Protein AF-A0A437H1X0-F1 (afdb_monomer_lite)

Structure (mmCIF, N/CA/C/O backbone):
data_AF-A0A437H1X0-F1
#
_entry.id   AF-A0A437H1X0-F1
#
loop_
_atom_site.group_PDB
_atom_site.id
_atom_site.type_symbol
_atom_site.label_atom_id
_atom_site.label_alt_id
_atom_site.label_comp_id
_atom_site.label_asym_id
_atom_site.label_entity_id
_atom_site.label_seq_id
_atom_site.pdbx_PDB_ins_code
_atom_site.Cartn_x
_atom_site.Cartn_y
_atom_site.Cartn_z
_atom_site.occupancy
_atom_site.B_iso_or_equiv
_atom_site.auth_seq_id
_atom_site.auth_comp_id
_atom_site.auth_asym_id
_atom_site.auth_atom_id
_atom_site.pdbx_PDB_model_num
ATOM 1 N N . MET A 1 1 ? 13.745 -17.194 18.464 1.00 38.06 1 MET A N 1
ATOM 2 C CA . MET A 1 1 ? 12.585 -16.323 18.751 1.00 38.06 1 MET A CA 1
ATOM 3 C C . MET A 1 1 ? 11.450 -17.217 19.216 1.00 38.06 1 MET A C 1
ATOM 5 O O . MET A 1 1 ? 11.297 -18.279 18.628 1.00 38.06 1 MET A O 1
ATOM 9 N N . ALA A 1 2 ? 10.744 -16.864 20.293 1.00 40.03 2 ALA A N 1
ATOM 10 C CA . ALA A 1 2 ? 9.593 -17.645 20.746 1.00 40.03 2 ALA A CA 1
ATOM 11 C C . ALA A 1 2 ? 8.454 -17.510 19.725 1.00 40.03 2 ALA A C 1
ATOM 13 O O . ALA A 1 2 ? 8.169 -16.405 19.264 1.00 40.03 2 ALA A O 1
ATOM 14 N N . GLU A 1 3 ? 7.854 -18.634 19.350 1.00 43.28 3 GLU A N 1
ATOM 15 C CA . GLU A 1 3 ? 6.715 -18.695 18.438 1.00 43.28 3 GLU A CA 1
ATOM 16 C C . GLU A 1 3 ? 5.523 -17.984 19.099 1.00 43.28 3 GLU A C 1
ATOM 18 O O . GLU A 1 3 ? 5.126 -18.316 20.218 1.00 43.28 3 GLU A O 1
ATOM 23 N N . ILE A 1 4 ? 5.006 -16.935 18.457 1.00 42.69 4 ILE A N 1
ATOM 24 C CA . ILE A 1 4 ? 3.872 -16.169 18.980 1.00 42.69 4 ILE A CA 1
ATOM 25 C C . ILE A 1 4 ? 2.619 -17.002 18.761 1.00 42.69 4 ILE A C 1
ATOM 27 O O . ILE A 1 4 ? 2.333 -17.423 17.643 1.00 42.69 4 ILE A O 1
ATOM 31 N N . SER A 1 5 ? 1.863 -17.244 19.828 1.00 67.56 5 SER A N 1
ATOM 32 C CA . SER A 1 5 ? 0.689 -18.100 19.730 1.00 67.56 5 SER A CA 1
ATOM 33 C C . SER A 1 5 ? -0.412 -17.431 18.897 1.00 67.56 5 SER A C 1
ATOM 35 O O . SER A 1 5 ? -0.579 -16.210 18.918 1.00 67.56 5 SER A O 1
ATOM 37 N N . THR A 1 6 ? -1.262 -18.222 18.236 1.00 54.34 6 THR A N 1
ATOM 38 C CA . THR A 1 6 ? -2.486 -17.729 17.567 1.00 54.34 6 THR A CA 1
ATOM 39 C C . THR A 1 6 ? -3.359 -16.881 18.504 1.00 54.34 6 THR A C 1
ATOM 41 O O . THR A 1 6 ? -4.065 -15.975 18.067 1.00 54.34 6 THR A O 1
ATOM 44 N N . LYS A 1 7 ? -3.295 -17.139 19.816 1.00 52.41 7 LYS A N 1
ATOM 45 C CA . LYS A 1 7 ? -3.990 -16.365 20.851 1.00 52.41 7 LYS A CA 1
ATOM 46 C C . LYS A 1 7 ? -3.447 -14.935 20.972 1.00 52.41 7 LYS A C 1
ATOM 48 O O . LYS A 1 7 ? -4.233 -14.010 21.165 1.00 52.41 7 LYS A O 1
ATOM 53 N N . ASP A 1 8 ? -2.141 -14.747 20.819 1.00 51.91 8 ASP A N 1
ATOM 54 C CA . ASP A 1 8 ? -1.494 -13.433 20.866 1.00 51.91 8 ASP A CA 1
ATOM 55 C C . ASP A 1 8 ? -1.730 -12.642 19.570 1.00 51.91 8 ASP A C 1
ATOM 57 O O . ASP A 1 8 ? -2.016 -11.446 19.627 1.00 51.91 8 ASP A O 1
ATOM 61 N N . LEU A 1 9 ? -1.722 -13.314 18.410 1.00 50.25 9 LEU A N 1
ATOM 62 C CA . LEU A 1 9 ? -2.088 -12.708 17.118 1.00 50.25 9 LEU A CA 1
ATOM 63 C C . LEU A 1 9 ? -3.545 -12.216 17.127 1.00 50.25 9 LEU A C 1
ATOM 65 O O . LEU A 1 9 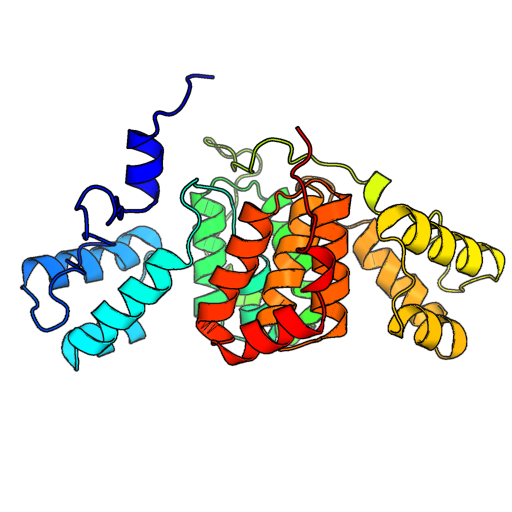? -3.829 -11.084 16.743 1.00 50.25 9 LEU A O 1
ATOM 69 N N . ARG A 1 10 ? -4.462 -13.015 17.685 1.00 54.81 10 ARG A N 1
ATOM 70 C CA . ARG A 1 10 ? -5.868 -12.624 17.877 1.00 54.81 10 ARG A CA 1
ATOM 71 C C . ARG A 1 10 ? -6.031 -11.447 18.831 1.00 54.81 10 ARG A C 1
ATOM 73 O O . ARG A 1 10 ? -6.907 -10.617 18.631 1.00 54.81 10 ARG A O 1
ATOM 80 N N . ARG A 1 11 ? -5.196 -11.327 19.865 1.00 52.66 11 ARG A N 1
ATOM 81 C CA . ARG A 1 11 ? -5.233 -10.161 20.762 1.00 52.66 11 ARG A CA 1
ATOM 82 C C . ARG A 1 11 ? -4.896 -8.863 20.014 1.00 52.66 11 ARG A C 1
ATOM 84 O O . ARG A 1 11 ? -5.464 -7.824 20.341 1.00 52.66 11 ARG A O 1
ATOM 91 N N . LEU A 1 12 ? -4.033 -8.935 18.999 1.00 47.50 12 LEU A N 1
ATOM 92 C CA . LEU A 1 12 ? -3.654 -7.804 18.146 1.00 47.50 12 LEU A CA 1
ATOM 93 C C . LEU A 1 12 ? -4.745 -7.438 17.121 1.00 47.50 12 LEU A C 1
ATOM 95 O O . LEU A 1 12 ? -4.959 -6.254 16.876 1.00 47.50 12 LEU A O 1
ATOM 99 N N . SER A 1 13 ? -5.522 -8.404 16.613 1.00 55.00 13 SER A N 1
ATOM 100 C CA . SER A 1 13 ? -6.700 -8.144 15.758 1.00 55.00 13 SER A CA 1
ATOM 101 C C . SER A 1 13 ? -7.960 -7.714 16.534 1.00 55.00 13 SER A C 1
ATOM 103 O O . SER A 1 13 ? -9.060 -7.638 15.984 1.00 55.00 13 SER A O 1
ATOM 105 N N . GLY A 1 14 ? -7.829 -7.433 17.836 1.00 63.75 14 GLY A N 1
ATOM 106 C CA . GLY A 1 14 ? -8.956 -7.099 18.709 1.00 63.75 14 GLY A CA 1
ATOM 107 C C . GLY A 1 14 ? -9.858 -8.291 19.046 1.00 63.75 14 GLY A C 1
ATOM 108 O O . GLY A 1 14 ? -10.950 -8.089 19.566 1.00 63.75 14 GLY A O 1
ATOM 109 N N . GLY A 1 15 ? -9.407 -9.515 18.765 1.00 70.88 15 GLY A N 1
ATOM 110 C CA . GLY A 1 15 ? -10.064 -10.772 19.111 1.00 70.88 15 GLY A CA 1
ATOM 111 C C . GLY A 1 15 ? -11.168 -11.208 18.154 1.00 70.88 15 GLY A C 1
ATOM 112 O O . GLY A 1 15 ? -11.655 -12.324 18.314 1.00 70.88 15 GLY A O 1
ATOM 113 N N . PHE A 1 16 ? -11.549 -10.373 17.184 1.00 83.88 16 PHE A N 1
ATOM 114 C CA . PHE A 1 16 ? -12.667 -10.632 16.279 1.00 83.88 16 PHE A CA 1
ATOM 115 C C . PHE A 1 16 ? -12.463 -11.943 15.504 1.00 83.88 16 PHE A C 1
ATOM 117 O O . PHE A 1 16 ? -11.550 -12.060 14.690 1.00 83.88 16 PHE A O 1
ATOM 124 N N . ASP A 1 17 ? -13.312 -12.932 15.784 1.00 84.31 17 ASP A N 1
ATOM 125 C CA . ASP A 1 17 ? -13.316 -14.252 15.153 1.00 84.31 17 ASP A CA 1
ATOM 126 C C . ASP A 1 17 ? -14.742 -14.828 15.225 1.00 84.31 17 ASP A C 1
ATOM 128 O O . ASP A 1 17 ? -15.080 -15.587 16.147 1.00 84.31 17 ASP A O 1
ATOM 132 N N . PRO A 1 18 ? -15.617 -14.460 14.272 1.00 83.50 18 PRO A N 1
ATOM 133 C CA . PRO A 1 18 ? -17.006 -14.905 14.282 1.00 83.50 18 PRO A CA 1
ATOM 134 C C . PRO A 1 18 ? -17.133 -16.426 14.116 1.00 83.50 18 PRO A C 1
ATOM 136 O O . PRO A 1 18 ? -18.117 -16.999 14.581 1.00 83.50 18 PRO A O 1
ATOM 139 N N . SER A 1 19 ? -16.132 -17.104 13.535 1.00 80.44 19 SER A N 1
ATOM 140 C CA . SER A 1 19 ? -16.126 -18.570 13.394 1.00 80.44 19 SER A CA 1
ATOM 141 C C . SER A 1 19 ? -16.042 -19.296 14.741 1.00 80.44 19 SER A C 1
ATOM 143 O O . SER A 1 19 ? -16.498 -20.430 14.866 1.00 80.44 19 SER A O 1
ATOM 145 N N . GLN A 1 20 ? -15.491 -18.625 15.756 1.00 83.25 20 GLN A N 1
ATOM 146 C CA . GLN A 1 20 ? -15.383 -19.102 17.136 1.00 83.25 20 GLN A CA 1
ATOM 147 C C . GLN A 1 20 ? -16.393 -18.413 18.068 1.00 83.25 20 GLN A C 1
ATOM 149 O O . GLN A 1 20 ? -16.289 -18.518 19.288 1.00 83.25 20 GLN A O 1
ATOM 154 N N . GLY A 1 21 ? -17.357 -17.676 17.506 1.00 87.06 21 GLY A N 1
ATOM 155 C CA . GLY A 1 21 ? -18.370 -16.944 18.262 1.00 87.06 21 GLY A CA 1
ATOM 156 C C . GLY A 1 21 ? -17.874 -15.659 18.931 1.00 87.06 21 GLY A C 1
ATOM 157 O O . GLY A 1 21 ? -18.629 -15.077 19.707 1.00 87.06 21 GLY A O 1
ATOM 158 N N . ASN A 1 22 ? -16.654 -15.182 18.647 1.00 87.75 22 ASN A N 1
ATOM 159 C CA . ASN A 1 22 ? -16.187 -13.903 19.178 1.00 87.75 22 ASN A CA 1
ATOM 160 C C . ASN A 1 22 ? -16.491 -12.752 18.213 1.00 87.75 22 ASN A C 1
ATOM 162 O O . ASN A 1 22 ? -15.792 -12.546 17.221 1.00 87.75 22 ASN A O 1
ATOM 166 N N . TRP A 1 23 ? -17.508 -11.966 18.550 1.00 92.69 23 TRP A N 1
ATOM 167 C CA . TRP A 1 23 ? -17.962 -10.818 17.761 1.00 92.69 23 TRP A CA 1
ATOM 168 C C . TRP A 1 23 ? -17.455 -9.473 18.286 1.00 92.69 23 TRP A C 1
ATOM 170 O O . TRP A 1 23 ? -17.816 -8.426 17.744 1.00 92.69 23 TRP A O 1
ATOM 180 N N . MET A 1 24 ? -16.608 -9.483 19.318 1.00 92.75 24 MET A N 1
ATOM 181 C CA . MET A 1 24 ? -16.050 -8.261 19.879 1.00 92.75 24 MET A CA 1
ATOM 182 C C . MET A 1 24 ? -14.974 -7.692 18.960 1.00 92.75 24 MET A C 1
ATOM 184 O O . MET A 1 24 ? -14.030 -8.383 18.585 1.00 92.75 24 MET A O 1
ATOM 188 N N . HIS A 1 25 ? -15.086 -6.409 18.632 1.00 91.00 25 HIS A N 1
ATOM 189 C CA . HIS A 1 25 ? -14.089 -5.713 17.831 1.00 91.00 25 HIS A CA 1
ATOM 190 C C . HIS A 1 25 ? -13.937 -4.264 18.308 1.00 91.00 25 HIS A C 1
ATOM 192 O O . HIS A 1 25 ? -14.862 -3.455 18.200 1.00 91.00 25 HIS A O 1
ATOM 198 N N . ARG A 1 26 ? -12.743 -3.917 18.813 1.00 90.00 26 ARG A N 1
ATOM 199 C CA . ARG A 1 26 ? -12.425 -2.591 19.393 1.00 90.00 26 ARG A CA 1
ATOM 200 C C . ARG A 1 26 ? -13.439 -2.153 20.462 1.00 90.00 26 ARG A C 1
ATOM 202 O O . ARG A 1 26 ? -13.798 -0.986 20.533 1.00 90.00 26 ARG A O 1
ATOM 209 N N . GLY A 1 27 ? -13.927 -3.105 21.258 1.00 92.62 27 GLY A N 1
ATOM 210 C CA . GLY A 1 27 ? -14.891 -2.852 22.330 1.00 92.62 27 GLY A CA 1
ATOM 211 C C . GLY A 1 27 ? -16.367 -2.892 21.928 1.00 92.62 27 GLY A C 1
ATOM 212 O O . GLY A 1 27 ? -17.196 -2.853 22.824 1.00 92.62 27 GLY A O 1
ATOM 213 N N . LEU A 1 28 ? -16.710 -3.022 20.640 1.00 95.44 28 LEU A N 1
ATOM 214 C CA . LEU A 1 28 ? -18.101 -3.163 20.179 1.00 95.44 28 LEU A CA 1
ATOM 215 C C . LEU A 1 28 ? -18.480 -4.637 19.993 1.00 95.44 28 LEU A C 1
ATOM 217 O O . LEU A 1 28 ? -17.692 -5.384 19.413 1.00 95.44 28 LEU A O 1
ATOM 221 N N . ASP A 1 29 ? -19.689 -5.030 20.400 1.00 96.38 29 ASP A N 1
ATOM 222 C CA . ASP A 1 29 ? -20.268 -6.346 20.094 1.00 96.38 29 ASP A CA 1
ATOM 223 C C . ASP A 1 29 ? -20.964 -6.323 18.733 1.00 96.38 29 ASP A C 1
ATOM 225 O O . ASP A 1 29 ? -22.105 -5.884 18.595 1.00 96.38 29 ASP A O 1
ATOM 229 N N . LEU A 1 30 ? -20.305 -6.824 17.697 1.00 95.81 30 LEU A N 1
ATOM 230 C CA . LEU A 1 30 ? -20.829 -6.741 16.337 1.00 95.81 30 LEU A CA 1
ATOM 231 C C . LEU A 1 30 ? -21.956 -7.745 16.028 1.00 95.81 30 LEU A C 1
ATOM 233 O O . LEU A 1 30 ? -22.533 -7.664 14.944 1.00 95.81 30 LEU A O 1
ATOM 237 N N . SER A 1 31 ? -22.308 -8.647 16.955 1.00 95.88 31 SER A N 1
ATOM 238 C CA . SER A 1 31 ? -23.401 -9.615 16.765 1.00 95.88 31 SER A CA 1
ATOM 239 C C . SER A 1 31 ? -24.796 -8.987 16.893 1.00 95.88 31 SER A C 1
ATOM 241 O O . SER A 1 31 ? -25.749 -9.453 16.268 1.00 95.88 31 SER A O 1
ATOM 243 N N . ALA A 1 32 ? -24.908 -7.890 17.648 1.00 96.38 32 ALA A N 1
ATOM 244 C CA . ALA A 1 32 ? -26.152 -7.165 17.898 1.00 96.38 32 ALA A CA 1
ATOM 245 C C . ALA A 1 32 ? -26.037 -5.697 17.435 1.00 96.38 32 ALA A C 1
ATOM 247 O O . ALA A 1 32 ? -25.936 -4.787 18.261 1.00 96.38 32 ALA A O 1
ATOM 248 N N . PRO A 1 33 ? -26.037 -5.418 16.115 1.00 95.69 33 PRO A N 1
ATOM 249 C CA . PRO A 1 33 ? -25.764 -4.076 15.597 1.00 95.69 33 PRO A CA 1
ATOM 250 C C . PRO A 1 33 ? -26.809 -3.033 16.015 1.00 95.69 33 PRO A C 1
ATOM 252 O O . PRO A 1 33 ? -26.473 -1.864 16.129 1.00 95.69 33 PRO A O 1
ATOM 255 N N . THR A 1 34 ? -28.051 -3.428 16.293 1.00 97.56 34 THR A N 1
ATOM 256 C CA . THR A 1 34 ? -29.135 -2.511 16.694 1.00 97.56 34 THR A CA 1
ATOM 257 C C . THR A 1 34 ? -29.114 -2.149 18.183 1.00 97.56 34 THR A C 1
ATOM 259 O O . THR A 1 34 ? -29.993 -1.431 18.652 1.00 97.56 34 THR A O 1
ATOM 262 N N . GLN A 1 35 ? -28.171 -2.695 18.952 1.00 97.38 35 GLN A N 1
ATOM 263 C CA . GLN A 1 35 ? -28.037 -2.466 20.388 1.00 97.38 35 GLN A CA 1
ATOM 264 C C . GLN A 1 35 ? -26.660 -1.881 20.682 1.00 97.38 35 GLN A C 1
ATOM 266 O O . GLN A 1 35 ? -25.675 -2.227 20.025 1.00 97.38 35 GLN A O 1
ATOM 271 N N . ILE A 1 36 ? -26.590 -1.005 21.681 1.00 97.88 36 ILE A N 1
ATOM 272 C CA . ILE A 1 36 ? -25.322 -0.522 22.211 1.00 97.88 36 ILE A CA 1
ATOM 273 C C . ILE A 1 36 ? -25.424 -0.287 23.715 1.00 97.88 36 ILE A C 1
ATOM 275 O O . ILE A 1 36 ? -26.436 0.203 24.218 1.00 97.88 36 ILE A O 1
ATOM 279 N N . THR A 1 37 ? -24.368 -0.646 24.430 1.00 97.88 37 THR A N 1
ATOM 280 C CA . THR A 1 37 ? -24.220 -0.415 25.867 1.00 97.88 37 THR A CA 1
ATOM 281 C C . THR A 1 37 ? -23.254 0.735 26.143 1.00 97.88 37 THR A C 1
ATOM 283 O O . THR A 1 37 ? -22.389 1.051 25.326 1.00 97.88 37 THR A O 1
ATOM 286 N N . GLN A 1 38 ? -23.341 1.339 27.333 1.00 97.25 38 GLN A N 1
ATOM 287 C CA . GLN A 1 38 ? -22.371 2.360 27.748 1.00 97.25 38 GLN A CA 1
ATOM 288 C C . GLN A 1 38 ? -20.937 1.804 27.782 1.00 97.25 38 GLN A C 1
ATOM 290 O O . GLN A 1 38 ? -20.004 2.480 27.367 1.00 97.25 38 GLN A O 1
ATOM 295 N N . ALA A 1 39 ? -20.768 0.543 28.192 1.00 97.19 39 ALA A N 1
ATOM 296 C CA . ALA A 1 39 ? -19.463 -0.113 28.213 1.00 97.19 39 ALA A CA 1
ATOM 297 C C . ALA A 1 39 ? -18.839 -0.228 26.809 1.00 97.19 39 ALA A C 1
ATOM 299 O O . ALA A 1 39 ? -17.640 -0.005 26.657 1.00 97.19 39 ALA A O 1
ATOM 300 N N . GLU A 1 40 ? -19.640 -0.532 25.781 1.00 96.81 40 GLU A N 1
ATOM 301 C CA . GLU A 1 40 ? -19.179 -0.536 24.385 1.00 96.81 40 GLU A CA 1
ATOM 302 C C . GLU A 1 40 ? -18.755 0.865 23.921 1.00 96.81 40 GLU A C 1
ATOM 304 O O . GLU A 1 40 ? -17.720 1.010 23.266 1.00 96.81 40 GLU A O 1
ATOM 309 N N . ILE A 1 41 ? -19.526 1.900 24.279 1.00 95.69 41 ILE A N 1
ATOM 310 C CA . ILE A 1 41 ? -19.228 3.300 23.940 1.00 95.69 41 ILE A CA 1
ATOM 311 C C . ILE A 1 41 ? -17.891 3.729 24.548 1.00 95.69 41 ILE A C 1
ATOM 313 O O . ILE A 1 41 ? -17.031 4.264 23.838 1.00 95.69 41 ILE A O 1
ATOM 317 N N . ASP A 1 42 ? -17.707 3.466 25.841 1.00 94.00 42 ASP A N 1
ATOM 318 C CA . ASP A 1 42 ? -16.502 3.830 26.583 1.00 94.00 42 ASP A CA 1
ATOM 319 C C . ASP A 1 42 ? -15.281 3.078 26.033 1.00 94.00 42 ASP A C 1
ATOM 321 O O . ASP A 1 42 ? -14.238 3.682 25.764 1.00 94.00 42 ASP A O 1
ATOM 325 N N . ALA A 1 43 ? -15.422 1.771 25.784 1.00 93.12 43 ALA A N 1
ATOM 326 C CA . ALA A 1 43 ? -14.349 0.938 25.250 1.00 93.12 43 ALA A CA 1
ATOM 327 C C . ALA A 1 43 ? -13.922 1.369 23.838 1.00 93.12 43 ALA A C 1
ATOM 329 O O . ALA A 1 43 ? -12.725 1.496 23.564 1.00 93.12 43 ALA A O 1
ATOM 330 N N . PHE A 1 44 ? -14.879 1.632 22.943 1.00 93.19 44 PHE A N 1
ATOM 331 C CA . PHE A 1 44 ? -14.580 2.049 21.574 1.00 93.19 44 PHE A CA 1
ATOM 332 C C . PHE A 1 44 ? -13.964 3.451 21.513 1.00 93.19 44 PHE A C 1
ATOM 334 O O . PHE A 1 44 ? -12.978 3.662 20.802 1.00 93.19 44 PHE A O 1
ATOM 341 N N . SER A 1 45 ? -14.498 4.397 22.291 1.00 90.19 45 SER A N 1
ATOM 342 C CA . SER A 1 45 ? -13.973 5.769 22.366 1.00 90.19 45 SER A CA 1
ATOM 343 C C . SER A 1 45 ? -12.560 5.804 22.961 1.00 90.19 45 SER A C 1
ATOM 345 O O . SER A 1 45 ? -11.697 6.563 22.501 1.00 90.19 45 SER A O 1
ATOM 347 N N . GLY A 1 46 ? -12.301 4.946 23.955 1.00 88.94 46 GLY A N 1
ATOM 348 C CA . GLY A 1 46 ? -10.984 4.775 24.561 1.00 88.94 46 GLY A CA 1
ATOM 349 C C . GLY A 1 46 ? -9.957 4.193 23.592 1.00 88.94 46 GLY A C 1
ATOM 350 O O . GLY A 1 46 ? -8.846 4.710 23.508 1.00 88.94 46 GLY A O 1
ATOM 351 N N . HIS A 1 47 ? -10.335 3.181 22.802 1.00 88.06 47 HIS A N 1
ATOM 352 C CA . HIS A 1 47 ? -9.413 2.459 21.917 1.00 88.06 47 HIS A CA 1
ATOM 353 C C . HIS A 1 47 ? -8.605 3.379 20.986 1.00 88.06 47 HIS A C 1
ATOM 355 O O . HIS A 1 47 ? -7.377 3.312 20.977 1.00 88.06 47 HIS A O 1
ATOM 361 N N . TYR A 1 48 ? -9.267 4.263 20.230 1.00 81.00 48 TYR A N 1
ATOM 362 C CA . TYR A 1 48 ? -8.57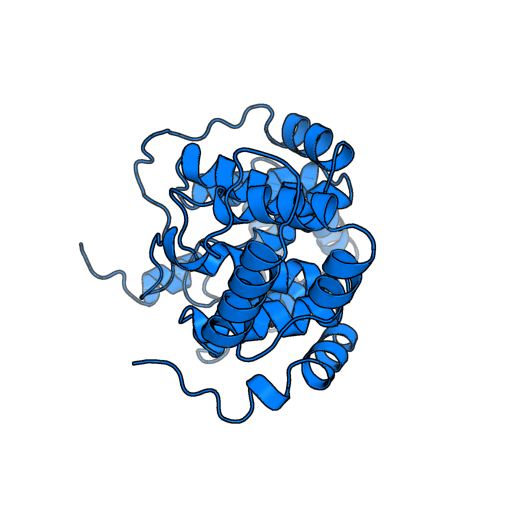0 5.148 19.283 1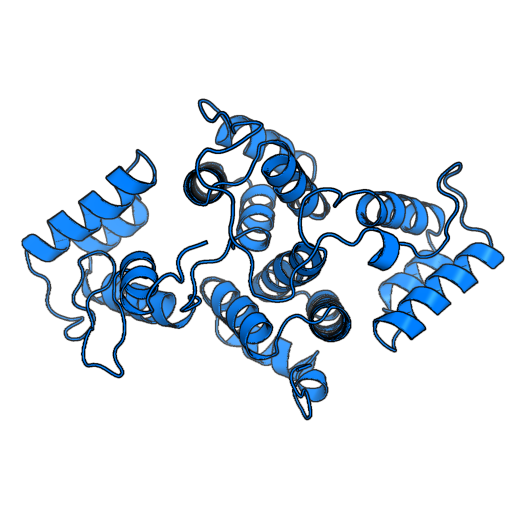.00 81.00 48 TYR A CA 1
ATOM 363 C C . TYR A 1 48 ? -7.764 6.241 19.980 1.00 81.00 48 TYR A C 1
ATOM 365 O O . TYR A 1 48 ? -6.669 6.569 19.533 1.00 81.00 48 TYR A O 1
ATOM 373 N N . SER A 1 49 ? -8.273 6.761 21.096 1.00 82.94 49 SER A N 1
ATOM 374 C CA . SER A 1 49 ? -7.559 7.761 21.890 1.00 82.94 49 SER A CA 1
ATOM 375 C C . SER A 1 49 ? -6.256 7.188 22.453 1.00 82.94 49 SER A C 1
ATOM 377 O O . SER A 1 49 ? -5.230 7.858 22.423 1.00 82.94 49 SER A O 1
ATOM 379 N N . THR A 1 50 ? -6.266 5.930 22.905 1.00 82.44 50 THR A N 1
ATOM 380 C CA . THR A 1 50 ? -5.058 5.231 23.362 1.00 82.44 50 THR A CA 1
ATOM 381 C C . THR A 1 50 ? -4.117 4.900 22.210 1.00 82.44 50 THR A C 1
ATOM 383 O O . THR A 1 50 ? -2.914 5.099 22.339 1.00 82.44 50 THR A O 1
ATOM 386 N N . GLN A 1 51 ? -4.639 4.401 21.087 1.00 74.88 51 GLN A N 1
ATOM 387 C CA . GLN A 1 51 ? -3.799 3.950 19.976 1.00 74.88 51 GLN A CA 1
ATOM 388 C C . GLN A 1 51 ? -3.132 5.112 19.220 1.00 74.88 51 GLN A C 1
ATOM 390 O O . GLN A 1 51 ? -2.000 4.968 18.760 1.00 74.88 51 GLN A O 1
ATOM 395 N N . PHE A 1 52 ? -3.820 6.250 19.088 1.00 72.38 52 PHE A N 1
ATOM 396 C CA . PHE A 1 52 ? -3.407 7.357 18.214 1.00 72.38 52 PHE A CA 1
ATOM 397 C C . PHE A 1 52 ? -3.212 8.687 18.950 1.00 72.38 52 PHE A C 1
ATOM 399 O O . PHE A 1 52 ? -2.999 9.714 18.313 1.00 72.38 52 PHE A O 1
ATOM 406 N N . GLY A 1 53 ? -3.355 8.703 20.277 1.00 72.81 53 GLY A N 1
ATOM 407 C CA . GLY A 1 53 ? -3.272 9.918 21.095 1.00 72.81 53 GLY A CA 1
ATOM 408 C C . GLY A 1 53 ? -4.437 10.898 20.908 1.00 72.81 53 GLY A C 1
ATOM 409 O O . GLY A 1 53 ? -4.497 11.908 21.605 1.00 72.81 53 GLY A O 1
ATOM 410 N N . LEU A 1 54 ? -5.368 10.624 19.986 1.00 78.25 54 LEU A N 1
ATOM 411 C CA . LEU A 1 54 ? -6.497 11.489 19.653 1.00 78.25 54 LEU A CA 1
ATOM 412 C C . LEU A 1 54 ? -7.757 10.666 19.341 1.00 78.25 54 LEU A C 1
ATOM 414 O O . LEU A 1 54 ? -7.671 9.603 18.718 1.00 78.25 54 LEU A O 1
ATOM 418 N N . PRO A 1 55 ? -8.950 11.160 19.714 1.00 82.69 55 PRO A N 1
ATOM 419 C CA . PRO A 1 55 ? -10.202 10.520 19.343 1.00 82.69 55 PRO A CA 1
ATOM 420 C C . PRO A 1 55 ? -10.486 10.685 17.844 1.00 82.69 55 PRO A C 1
ATOM 422 O O . PRO A 1 55 ? -10.323 11.768 17.275 1.00 82.69 55 PRO A O 1
ATOM 425 N N . LEU A 1 56 ? -11.015 9.640 17.202 1.00 85.56 56 LEU A N 1
ATOM 426 C CA . LEU A 1 56 ? -11.537 9.742 15.837 1.00 85.56 56 LEU A CA 1
ATOM 427 C C . LEU A 1 56 ? -12.949 10.337 15.857 1.00 85.56 56 LEU A C 1
ATOM 429 O O . LEU A 1 56 ? -13.944 9.614 15.902 1.00 85.56 56 LEU A O 1
ATOM 433 N N . GLN A 1 57 ? -13.030 11.669 15.798 1.00 89.62 57 GLN A N 1
ATOM 434 C CA . GLN A 1 57 ? -14.284 12.423 15.928 1.00 89.62 57 GLN A CA 1
ATOM 435 C C . GLN A 1 57 ? -15.398 11.933 14.994 1.00 89.62 57 GLN A C 1
ATOM 437 O O . GLN A 1 57 ? -16.541 11.827 15.423 1.00 89.62 57 GLN A O 1
ATOM 442 N N . GLY A 1 58 ? -15.076 11.577 13.745 1.00 91.12 58 GLY A N 1
ATOM 443 C CA . GLY A 1 58 ? -16.068 11.060 12.796 1.00 91.12 58 GLY A CA 1
ATOM 444 C C . GLY A 1 58 ? -16.693 9.731 13.233 1.00 91.12 58 GLY A C 1
ATOM 445 O O . GLY A 1 58 ? -17.899 9.546 13.091 1.00 91.12 58 GLY A O 1
ATOM 446 N N . LEU A 1 59 ? -15.904 8.821 13.816 1.00 93.06 59 LEU A N 1
ATOM 447 C CA . LEU A 1 59 ? -16.434 7.561 14.347 1.00 93.06 59 LEU A CA 1
ATOM 448 C C . LEU A 1 59 ? -17.241 7.802 15.625 1.00 93.06 59 LEU A C 1
ATOM 450 O O . LEU A 1 59 ? -18.314 7.228 15.769 1.00 93.06 59 LEU A O 1
ATOM 454 N N . ASN A 1 60 ? -16.774 8.688 16.509 1.00 93.12 60 ASN A N 1
ATOM 455 C CA . ASN A 1 60 ? -17.506 9.052 17.727 1.00 93.12 60 ASN A CA 1
ATOM 456 C C . ASN A 1 60 ? -18.836 9.753 17.411 1.00 93.12 60 ASN A C 1
ATOM 458 O O . ASN A 1 60 ? -19.822 9.548 18.111 1.00 93.12 60 ASN A O 1
ATOM 462 N N . TRP A 1 61 ? -18.897 10.537 16.333 1.00 96.19 61 TRP A N 1
ATOM 463 C CA . TRP A 1 61 ? -20.145 11.139 15.874 1.00 96.19 61 TRP A CA 1
ATOM 464 C C . TRP A 1 61 ? -21.154 10.069 15.446 1.00 96.19 61 TRP A C 1
ATOM 466 O O . TRP A 1 61 ? -22.307 10.121 15.862 1.00 96.19 61 TRP A O 1
ATOM 476 N N . TRP A 1 62 ? -20.732 9.060 14.675 1.00 97.25 62 TRP A N 1
ATOM 477 C CA . TRP A 1 62 ? -21.619 7.949 14.310 1.00 97.25 62 TRP A CA 1
ATOM 478 C C . TRP A 1 62 ? -22.004 7.084 15.510 1.00 97.25 62 TRP A C 1
ATOM 480 O O . TRP A 1 62 ? -23.142 6.632 15.575 1.00 97.25 62 TRP A O 1
ATOM 490 N N . LEU A 1 63 ? -21.095 6.899 16.468 1.00 95.94 63 LEU A N 1
ATOM 491 C CA . LEU A 1 63 ? -21.368 6.204 17.726 1.00 95.94 63 LEU A CA 1
ATOM 492 C C . LEU A 1 63 ? -22.513 6.875 18.505 1.00 95.94 63 LEU A C 1
ATOM 494 O O . LEU A 1 63 ? -23.386 6.177 19.008 1.00 95.94 63 LEU A O 1
ATOM 498 N N . ASP A 1 64 ? -22.526 8.211 18.555 1.00 96.19 64 ASP A N 1
ATOM 499 C CA . ASP A 1 64 ? -23.560 9.016 19.221 1.00 96.19 64 ASP A CA 1
ATOM 500 C C . ASP A 1 64 ? -24.866 9.100 18.412 1.00 96.19 64 ASP A C 1
ATOM 502 O O . ASP A 1 64 ? -25.959 8.977 18.960 1.00 96.19 64 ASP A O 1
ATOM 506 N N . LYS A 1 65 ? -24.778 9.312 17.091 1.00 97.69 65 LYS A N 1
ATOM 507 C CA . LYS A 1 65 ? -25.963 9.582 16.258 1.00 97.69 65 LYS A CA 1
ATOM 508 C C . LYS A 1 65 ? -26.682 8.339 15.765 1.00 97.69 65 LYS A C 1
ATOM 510 O O . LYS A 1 65 ? -27.907 8.351 15.675 1.00 97.69 65 LYS A O 1
ATOM 515 N N . ASN A 1 66 ? -25.943 7.303 15.381 1.00 97.75 66 ASN A N 1
ATOM 516 C CA . ASN A 1 66 ? -26.513 6.061 14.877 1.00 97.75 66 ASN A CA 1
ATOM 517 C C . ASN A 1 66 ? -25.508 4.903 15.049 1.00 97.75 66 ASN A C 1
ATOM 519 O O . ASN A 1 66 ? -24.805 4.539 14.096 1.00 97.75 66 ASN A O 1
ATOM 523 N N . PRO A 1 67 ? -25.430 4.313 16.254 1.00 96.88 67 PRO A N 1
ATOM 524 C CA . PRO A 1 67 ? -24.475 3.250 16.555 1.00 96.88 67 PRO A CA 1
ATOM 525 C C . PRO A 1 67 ? -24.672 2.009 15.679 1.00 96.88 67 PRO A C 1
ATOM 527 O O . PRO A 1 67 ? -23.702 1.303 15.412 1.00 96.88 67 PRO A O 1
ATOM 530 N N . GLU A 1 68 ? -25.881 1.763 15.164 1.00 97.94 68 GLU A N 1
ATOM 531 C CA . GLU A 1 68 ? -26.126 0.655 14.239 1.00 97.94 68 GLU A CA 1
ATOM 532 C C . GLU A 1 68 ? -25.330 0.808 12.943 1.00 97.94 68 GLU A C 1
ATOM 534 O O . GLU A 1 68 ? -24.661 -0.136 12.510 1.00 97.94 68 GLU A O 1
ATOM 539 N N . VAL A 1 69 ? -25.347 2.005 12.348 1.00 97.69 69 VAL A N 1
ATOM 540 C CA . VAL A 1 69 ? -24.562 2.303 11.142 1.00 97.69 69 VAL A CA 1
ATOM 541 C C . VAL A 1 69 ? -23.076 2.077 11.411 1.00 97.69 69 VAL A C 1
ATOM 543 O O . VAL A 1 69 ? -22.401 1.410 10.623 1.00 97.69 69 VAL A O 1
ATOM 546 N N . LEU A 1 70 ? -22.570 2.558 12.551 1.00 97.00 70 LEU A N 1
ATOM 547 C CA . LEU A 1 70 ? -21.173 2.361 12.928 1.00 97.00 70 LEU A CA 1
ATOM 548 C C . LEU A 1 70 ? -20.826 0.882 13.127 1.00 97.00 70 LEU A C 1
ATOM 550 O O . LEU A 1 70 ? -19.795 0.436 12.627 1.00 97.00 70 LEU A O 1
ATOM 554 N N . LYS A 1 71 ? -21.656 0.109 13.837 1.00 97.50 71 LYS A N 1
ATOM 555 C CA . LYS A 1 71 ? -21.406 -1.318 14.094 1.00 97.50 71 LYS A CA 1
ATOM 556 C C . LYS A 1 71 ? -21.399 -2.118 12.793 1.00 97.50 71 LYS A C 1
ATOM 558 O O . LYS A 1 71 ? -20.495 -2.925 12.592 1.00 97.50 71 LYS A O 1
ATOM 563 N N . ARG A 1 72 ? -22.316 -1.838 11.860 1.00 96.31 72 ARG A N 1
ATOM 564 C CA . ARG A 1 72 ? -22.311 -2.455 10.519 1.00 96.31 72 ARG A CA 1
ATOM 565 C C . ARG A 1 72 ? -21.058 -2.091 9.724 1.00 96.31 72 ARG A C 1
ATOM 567 O O . ARG A 1 72 ? -20.432 -2.974 9.145 1.00 96.31 72 ARG A O 1
ATOM 574 N N . TYR A 1 73 ? -20.650 -0.822 9.753 1.00 94.81 73 TYR A N 1
ATOM 575 C CA . TYR A 1 73 ? -19.389 -0.388 9.148 1.00 94.81 73 TYR A CA 1
ATOM 576 C C . TYR A 1 73 ? -18.184 -1.098 9.777 1.00 94.81 73 TYR A C 1
ATOM 578 O O . TYR A 1 73 ? -17.308 -1.584 9.066 1.00 94.81 73 TYR A O 1
ATOM 586 N N . ARG A 1 74 ? 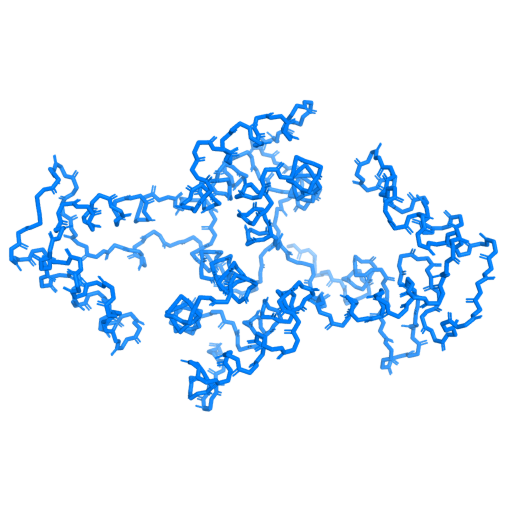-18.142 -1.226 11.108 1.00 93.00 74 ARG A N 1
ATOM 587 C CA . ARG A 1 74 ? -17.047 -1.915 11.799 1.00 93.00 74 ARG A CA 1
ATOM 588 C C . ARG A 1 74 ? -17.006 -3.407 11.516 1.00 93.00 74 ARG A C 1
ATOM 590 O O . ARG A 1 74 ? -15.896 -3.913 11.407 1.00 93.00 74 ARG A O 1
ATOM 597 N N . LEU A 1 75 ? -18.159 -4.060 11.371 1.00 92.81 75 LEU A N 1
ATOM 598 C CA . LEU A 1 75 ? -18.259 -5.453 10.933 1.00 92.81 75 LEU A CA 1
ATOM 599 C C . LEU A 1 75 ? -17.723 -5.637 9.519 1.00 92.81 75 LEU A C 1
ATOM 601 O O . LEU A 1 75 ? -16.957 -6.558 9.266 1.00 92.81 75 LEU A O 1
ATOM 605 N N . TYR A 1 76 ? -18.075 -4.734 8.608 1.00 91.81 76 TYR A N 1
ATOM 606 C CA . TYR A 1 76 ? -17.494 -4.748 7.275 1.00 91.81 76 TYR A CA 1
ATOM 607 C C . TYR A 1 76 ? -15.968 -4.577 7.336 1.00 91.81 76 TYR A C 1
ATOM 609 O O . TYR A 1 76 ? -15.237 -5.435 6.852 1.00 91.81 76 TYR A O 1
ATOM 617 N N . CYS A 1 77 ? -15.470 -3.547 8.029 1.00 90.00 77 CYS A N 1
ATOM 618 C CA . CYS A 1 77 ? -14.032 -3.317 8.168 1.00 90.00 77 CYS A CA 1
ATOM 619 C C . CYS A 1 77 ? -13.281 -4.450 8.880 1.00 90.00 77 CYS A C 1
ATOM 621 O O . CYS A 1 77 ? -12.100 -4.641 8.612 1.00 90.00 77 CYS A O 1
ATOM 623 N N . SER A 1 78 ? -13.898 -5.164 9.825 1.00 86.88 78 SER A N 1
ATOM 624 C CA . SER A 1 78 ? -13.224 -6.248 10.551 1.00 86.88 78 SER A CA 1
ATOM 625 C C . SER A 1 78 ? -13.017 -7.488 9.684 1.00 86.88 78 SER A C 1
ATOM 627 O O . SER A 1 78 ? -12.081 -8.239 9.929 1.00 86.88 78 SER A O 1
ATOM 629 N N . LEU A 1 79 ? -13.839 -7.667 8.648 1.00 85.19 79 LEU A N 1
ATOM 630 C CA . LEU A 1 79 ? -13.703 -8.738 7.657 1.00 85.19 79 LEU A CA 1
ATOM 631 C C . LEU A 1 79 ? -12.710 -8.402 6.535 1.00 85.19 79 LEU A C 1
ATOM 633 O O . LEU A 1 79 ? -12.326 -9.285 5.780 1.00 85.19 79 LEU A O 1
ATOM 637 N N . THR A 1 80 ? -12.287 -7.141 6.424 1.00 81.62 80 THR A N 1
ATOM 638 C CA . THR A 1 80 ? -11.307 -6.676 5.427 1.00 81.62 80 THR A CA 1
ATOM 639 C C . THR A 1 80 ? -9.890 -6.534 5.995 1.00 81.62 80 THR A C 1
ATOM 641 O O . THR A 1 80 ? -9.023 -5.922 5.371 1.00 81.62 80 THR A O 1
ATOM 644 N N . LEU A 1 81 ? -9.663 -6.983 7.232 1.00 72.31 81 LEU A N 1
ATOM 645 C CA . LEU A 1 81 ? -8.363 -6.924 7.899 1.00 72.31 81 LEU A CA 1
ATOM 646 C C . LEU A 1 81 ? -7.708 -8.303 7.886 1.00 72.31 81 LEU A C 1
ATOM 648 O O . LEU A 1 81 ? -8.380 -9.316 8.064 1.00 72.31 81 LEU A O 1
ATOM 652 N N . ARG A 1 82 ? -6.381 -8.319 7.741 1.00 69.38 82 ARG A N 1
ATOM 653 C CA . ARG A 1 82 ? -5.587 -9.542 7.876 1.00 69.38 82 ARG A CA 1
ATOM 654 C C . ARG A 1 82 ? -5.708 -10.106 9.286 1.00 69.38 82 ARG A C 1
ATOM 656 O O . ARG A 1 82 ? -5.727 -9.362 10.268 1.00 69.38 82 ARG A O 1
ATOM 663 N N . VAL A 1 83 ? -5.750 -11.434 9.368 1.00 58.91 83 VAL A N 1
ATOM 664 C CA . VAL A 1 83 ? -5.773 -12.168 10.642 1.00 58.91 83 VAL A CA 1
ATOM 665 C C . VAL A 1 83 ? -4.405 -12.106 11.326 1.00 58.91 83 VAL A C 1
ATOM 667 O O . VAL A 1 83 ? -4.333 -11.986 12.549 1.00 58.91 83 VAL A O 1
ATOM 670 N N . GLU A 1 84 ? -3.322 -12.155 10.544 1.00 66.69 84 GLU A N 1
ATOM 671 C CA . GLU A 1 84 ? -1.961 -12.026 11.058 1.00 66.69 84 GLU A CA 1
ATOM 672 C C . GLU A 1 84 ? -1.517 -10.554 11.092 1.00 66.69 84 GLU A C 1
ATOM 674 O O . GLU A 1 84 ? -1.620 -9.858 10.077 1.00 66.69 84 GLU A O 1
ATOM 679 N N . PRO A 1 85 ? -1.003 -10.056 12.233 1.00 61.94 85 PRO A N 1
ATOM 680 C CA . PRO A 1 85 ? -0.461 -8.712 12.339 1.00 61.94 85 PRO A CA 1
ATOM 681 C C . PRO A 1 85 ? 0.820 -8.616 11.512 1.00 61.94 85 PRO A C 1
ATOM 683 O O . PRO A 1 85 ? 1.863 -9.166 11.873 1.00 61.94 85 PRO A O 1
ATOM 686 N N . ALA A 1 86 ? 0.725 -7.884 10.415 1.00 77.12 86 ALA A N 1
ATOM 687 C CA . ALA A 1 86 ? 1.841 -7.462 9.596 1.00 77.12 86 ALA A CA 1
ATOM 688 C C . ALA A 1 86 ? 1.684 -5.975 9.292 1.00 77.12 86 ALA A C 1
ATOM 690 O O . ALA A 1 86 ? 0.567 -5.451 9.277 1.00 77.12 86 ALA A O 1
ATOM 691 N N . VAL A 1 87 ? 2.804 -5.309 9.022 1.00 82.44 87 VAL A N 1
ATOM 692 C CA . VAL A 1 87 ? 2.794 -3.916 8.577 1.00 82.44 87 VAL A CA 1
ATOM 693 C C . VAL A 1 87 ? 1.919 -3.790 7.331 1.00 82.44 87 VAL A C 1
ATOM 695 O O . VAL A 1 87 ? 2.168 -4.421 6.303 1.00 82.44 87 VAL A O 1
ATOM 698 N N . MET A 1 88 ? 0.901 -2.942 7.424 1.00 81.06 88 MET A N 1
ATOM 699 C CA . MET A 1 88 ? -0.026 -2.617 6.343 1.00 81.06 88 MET A CA 1
ATOM 700 C C . MET A 1 88 ? -0.273 -1.113 6.302 1.00 81.06 88 MET A C 1
ATOM 702 O O . MET A 1 88 ? 0.028 -0.398 7.249 1.00 81.06 88 MET A O 1
ATOM 706 N N . GLY A 1 89 ? -0.881 -0.628 5.221 1.00 87.19 89 GLY A N 1
ATOM 707 C CA . GLY A 1 89 ? -1.319 0.767 5.125 1.00 87.19 89 GLY A CA 1
ATOM 708 C C . GLY A 1 89 ? -0.454 1.651 4.233 1.00 87.19 89 GLY A C 1
ATOM 709 O O . GLY A 1 89 ? -0.769 2.827 4.095 1.00 87.19 89 GLY A O 1
ATOM 710 N N . GLY A 1 90 ? 0.566 1.112 3.552 1.00 92.06 90 GLY A N 1
ATOM 711 C CA . GLY A 1 90 ? 1.343 1.873 2.561 1.00 92.06 90 GLY A CA 1
ATOM 712 C C . GLY A 1 90 ? 0.462 2.495 1.465 1.00 92.06 90 GLY A C 1
ATOM 713 O O . GLY A 1 90 ? 0.590 3.677 1.151 1.00 92.06 90 GLY A O 1
ATOM 714 N N . GLY A 1 91 ? -0.518 1.744 0.951 1.00 93.62 91 GLY A N 1
ATOM 715 C CA . GLY A 1 91 ? -1.493 2.277 -0.008 1.00 93.62 91 GLY A CA 1
ATOM 716 C C . GLY A 1 91 ? -2.475 3.284 0.603 1.00 93.62 91 GLY A C 1
ATOM 717 O O . GLY A 1 91 ? -2.843 4.264 -0.046 1.00 93.62 91 GLY A O 1
ATOM 718 N N . THR A 1 92 ? -2.872 3.089 1.865 1.00 94.62 92 THR A N 1
ATOM 719 C CA . THR A 1 92 ? -3.702 4.049 2.608 1.00 94.62 92 THR A CA 1
ATOM 720 C C . THR A 1 92 ? -2.961 5.371 2.811 1.00 94.62 92 THR A C 1
ATOM 722 O O . THR A 1 92 ? -3.544 6.433 2.600 1.00 94.62 92 THR A O 1
ATOM 725 N N . LEU A 1 93 ? -1.667 5.318 3.147 1.00 96.56 93 LEU A N 1
ATOM 726 C CA . LEU A 1 93 ? -0.809 6.496 3.257 1.00 96.56 93 LEU A CA 1
ATOM 727 C C . LEU A 1 93 ? -0.729 7.240 1.922 1.00 96.56 93 LEU A C 1
ATOM 729 O O . LEU A 1 93 ? -0.966 8.447 1.892 1.00 96.56 93 LEU A O 1
ATOM 733 N N . ALA A 1 94 ? -0.478 6.523 0.819 1.00 95.38 94 ALA A N 1
ATOM 734 C CA . ALA A 1 94 ? -0.448 7.101 -0.526 1.00 95.38 94 ALA A CA 1
ATOM 735 C C . ALA A 1 94 ? -1.734 7.870 -0.853 1.00 95.38 94 ALA A C 1
ATOM 737 O O . ALA A 1 94 ? -1.685 9.002 -1.338 1.00 95.38 94 ALA A O 1
ATOM 738 N N . TYR A 1 95 ? -2.890 7.293 -0.522 1.00 95.31 95 TYR A N 1
ATOM 739 C CA . TYR A 1 95 ? -4.175 7.953 -0.716 1.00 95.31 95 TYR A CA 1
ATOM 740 C C . TYR A 1 95 ? -4.355 9.198 0.139 1.00 95.31 95 TYR A C 1
ATOM 742 O O . TYR A 1 95 ? -4.726 10.251 -0.374 1.00 95.31 95 TYR A O 1
ATOM 750 N N . TYR A 1 96 ? -4.109 9.092 1.444 1.00 96.56 96 TYR A N 1
ATOM 751 C CA . TYR A 1 96 ? -4.309 10.212 2.353 1.00 96.56 96 TYR A CA 1
ATOM 752 C C . TYR A 1 96 ? -3.366 11.368 2.038 1.00 96.56 96 TYR A C 1
ATOM 754 O O . TYR A 1 96 ? -3.808 12.515 2.046 1.00 96.56 96 TYR A O 1
ATOM 762 N N . MET A 1 97 ? -2.116 11.081 1.667 1.00 97.06 97 MET A N 1
ATOM 763 C CA . MET A 1 97 ? -1.184 12.097 1.180 1.00 97.06 97 MET A CA 1
ATOM 764 C C . MET A 1 97 ? -1.692 12.753 -0.110 1.00 97.06 97 MET A C 1
ATOM 766 O O . MET A 1 97 ? -1.719 13.979 -0.196 1.00 97.06 97 MET A O 1
ATOM 770 N N . LEU A 1 98 ? -2.161 11.974 -1.093 1.00 95.44 98 LEU A N 1
ATOM 771 C CA . LEU A 1 98 ? -2.730 12.520 -2.334 1.00 95.44 98 LEU A CA 1
ATOM 772 C C . LEU A 1 98 ? -3.941 13.431 -2.063 1.00 95.44 98 LEU A C 1
ATOM 774 O O . LEU A 1 98 ? -4.080 14.502 -2.659 1.00 95.44 98 LEU A O 1
ATOM 778 N N . MET A 1 99 ? -4.807 13.020 -1.137 1.00 96.25 99 MET A N 1
ATOM 779 C CA . MET A 1 99 ? -6.013 13.755 -0.756 1.00 96.25 99 MET A CA 1
ATOM 780 C C . MET A 1 99 ? -5.743 14.935 0.181 1.00 96.25 99 MET A C 1
ATOM 782 O O . MET A 1 99 ? -6.667 15.694 0.471 1.00 96.25 99 MET A O 1
ATOM 786 N N . GLY A 1 100 ? -4.507 15.121 0.647 1.00 96.62 100 GLY A N 1
ATOM 787 C CA . GLY A 1 100 ? -4.162 16.134 1.639 1.00 96.62 100 GLY A CA 1
ATOM 788 C C . GLY A 1 100 ? -4.822 15.923 3.001 1.00 96.62 100 GLY A C 1
ATOM 789 O O . GLY A 1 100 ? -5.147 16.892 3.682 1.00 96.62 100 GLY A O 1
ATOM 790 N N . TYR A 1 101 ? -5.102 14.671 3.370 1.00 96.06 101 TYR A N 1
ATOM 791 C CA . TYR A 1 101 ? -5.789 14.335 4.610 1.00 96.06 101 TYR A CA 1
ATOM 792 C C . TYR A 1 101 ? -4.786 14.087 5.742 1.00 96.06 101 TYR A C 1
ATOM 794 O O . TYR A 1 101 ? -4.416 12.948 6.031 1.00 96.06 101 TYR A O 1
ATOM 802 N N . VAL A 1 102 ? -4.363 15.173 6.392 1.00 95.88 102 VAL A N 1
ATOM 803 C CA . VAL A 1 102 ? -3.321 15.179 7.434 1.00 95.88 102 VAL A CA 1
ATOM 804 C C . VAL A 1 102 ? -3.626 14.202 8.569 1.00 95.88 102 VAL A C 1
ATOM 806 O O . VAL A 1 102 ? -2.775 13.390 8.924 1.00 95.88 102 VAL A O 1
ATOM 809 N N . GLN A 1 103 ? -4.848 14.216 9.115 1.00 92.50 103 GLN A N 1
ATOM 810 C CA . GLN A 1 103 ? -5.209 13.332 10.230 1.00 92.50 103 GLN A CA 1
ATOM 811 C C . GLN A 1 103 ? -5.157 11.855 9.821 1.00 92.50 103 GLN A C 1
ATOM 813 O O . GLN A 1 103 ? -4.730 11.013 10.609 1.00 92.50 103 GLN A O 1
ATOM 818 N N . GLY A 1 104 ? -5.549 11.541 8.583 1.00 92.81 104 GLY A N 1
ATOM 819 C CA . GLY A 1 104 ? -5.431 10.195 8.030 1.00 92.81 104 GLY A CA 1
ATOM 820 C C . GLY A 1 104 ? -3.974 9.767 7.862 1.00 92.81 104 GLY A C 1
ATOM 821 O O . GLY A 1 104 ? -3.611 8.665 8.268 1.00 92.81 104 GLY A O 1
ATOM 822 N N . ALA A 1 105 ? -3.121 10.631 7.306 1.00 96.06 105 ALA A N 1
ATOM 823 C CA . ALA A 1 105 ? -1.695 10.342 7.169 1.00 96.06 105 ALA A CA 1
ATOM 824 C C . ALA A 1 105 ? -1.038 10.126 8.545 1.00 96.06 105 ALA A C 1
ATOM 826 O O . ALA A 1 105 ? -0.370 9.113 8.747 1.00 96.06 105 ALA A O 1
ATOM 827 N N . ARG A 1 106 ? -1.318 10.997 9.526 1.00 94.62 106 ARG A N 1
ATOM 828 C CA . ARG A 1 106 ? -0.823 10.867 10.908 1.00 94.62 106 ARG A CA 1
ATOM 829 C C . ARG A 1 106 ? -1.280 9.560 11.559 1.00 94.62 106 ARG A C 1
ATOM 831 O O . ARG A 1 106 ? -0.482 8.896 12.215 1.00 94.62 106 ARG A O 1
ATOM 838 N N . TYR A 1 107 ? -2.533 9.153 11.335 1.00 91.38 107 TYR A N 1
ATOM 839 C CA . TYR A 1 107 ? -3.055 7.856 11.781 1.00 91.38 107 TYR A CA 1
ATOM 840 C C . TYR A 1 107 ? -2.206 6.687 11.258 1.00 91.38 107 TYR A C 1
ATOM 842 O O . TYR A 1 107 ? -1.844 5.800 12.032 1.00 91.38 107 TYR A O 1
ATOM 850 N N . VAL A 1 108 ? -1.846 6.694 9.969 1.00 94.12 108 VAL A N 1
ATOM 851 C CA . VAL A 1 108 ? -1.023 5.620 9.389 1.00 94.12 108 VAL A CA 1
ATOM 852 C C . VAL A 1 108 ? 0.400 5.655 9.951 1.00 94.12 108 VAL A C 1
ATOM 854 O O . VAL A 1 108 ? 0.930 4.605 10.305 1.00 94.12 108 VAL A O 1
ATOM 857 N N . MET A 1 109 ? 0.992 6.840 10.129 1.00 95.69 109 MET A N 1
ATOM 858 C CA . MET A 1 109 ? 2.337 6.964 10.706 1.00 95.69 109 MET A CA 1
ATOM 859 C C . MET A 1 109 ? 2.401 6.484 12.162 1.00 95.69 109 MET A C 1
ATOM 861 O O . MET A 1 109 ? 3.334 5.774 12.525 1.00 95.69 109 MET A O 1
ATOM 865 N N . HIS A 1 110 ? 1.393 6.771 12.989 1.00 92.94 110 HIS A N 1
ATOM 866 C CA . HIS A 1 110 ? 1.307 6.176 14.327 1.00 92.94 110 HIS A CA 1
ATOM 867 C C . HIS A 1 110 ? 1.201 4.651 14.284 1.00 92.94 110 HIS A C 1
ATOM 869 O O . HIS A 1 110 ? 1.822 3.985 15.108 1.00 92.94 110 HIS A O 1
ATOM 875 N N . SER A 1 111 ? 0.438 4.094 13.333 1.00 91.12 111 SER A N 1
ATOM 876 C CA . SER A 1 111 ? 0.388 2.639 13.148 1.00 91.12 111 SER A CA 1
ATOM 877 C C . SER A 1 111 ? 1.778 2.099 12.846 1.00 91.12 111 SER A C 1
ATOM 879 O O . SER A 1 111 ? 2.241 1.223 13.558 1.00 91.12 111 SER A O 1
ATOM 881 N N . PHE A 1 112 ? 2.490 2.687 11.883 1.00 95.00 112 PHE A N 1
ATOM 882 C CA . PHE A 1 112 ? 3.848 2.270 11.543 1.00 95.00 112 PHE A CA 1
ATOM 883 C C . PHE A 1 112 ? 4.823 2.348 12.720 1.00 95.00 112 PHE A C 1
ATOM 885 O O . PHE A 1 112 ? 5.643 1.448 12.898 1.00 95.00 112 PHE A O 1
ATOM 892 N N . LEU A 1 113 ? 4.733 3.399 13.534 1.00 94.12 113 LEU A N 1
ATOM 893 C CA . LEU A 1 113 ? 5.567 3.539 14.723 1.00 94.12 113 LEU A CA 1
ATOM 894 C C . LEU A 1 113 ? 5.263 2.434 15.747 1.00 94.12 113 LEU A C 1
ATOM 896 O O . LEU A 1 113 ? 6.179 1.779 16.237 1.00 94.12 113 LEU A O 1
ATOM 900 N N . ASN A 1 114 ? 3.979 2.189 16.021 1.00 90.88 114 ASN A N 1
ATOM 901 C CA . ASN A 1 114 ? 3.525 1.147 16.947 1.00 90.88 114 ASN A CA 1
ATOM 902 C C . ASN A 1 114 ? 3.822 -0.272 16.436 1.00 90.88 114 ASN A C 1
ATOM 904 O O . ASN A 1 114 ? 4.064 -1.176 17.235 1.00 90.88 114 ASN A O 1
ATOM 908 N N . ASP A 1 115 ? 3.818 -0.457 15.117 1.00 91.44 115 ASP A N 1
ATOM 909 C CA . ASP A 1 115 ? 4.156 -1.716 14.458 1.00 91.44 115 ASP A CA 1
ATOM 910 C C . ASP A 1 115 ? 5.672 -1.958 14.432 1.00 91.44 115 ASP A C 1
ATOM 912 O O . ASP A 1 115 ? 6.099 -3.054 14.080 1.00 91.44 115 ASP A O 1
ATOM 916 N N . GLY A 1 116 ? 6.486 -0.977 14.837 1.00 95.00 116 GLY A N 1
ATOM 917 C CA . GLY A 1 116 ? 7.925 -1.144 15.005 1.00 95.00 116 GLY A CA 1
ATOM 918 C C . GLY A 1 116 ? 8.739 -0.908 13.739 1.00 95.00 116 GLY A C 1
ATOM 919 O O . GLY A 1 116 ? 9.801 -1.516 13.578 1.00 95.00 116 GLY A O 1
ATOM 920 N N . LEU A 1 117 ? 8.266 -0.070 12.810 1.00 97.44 117 LEU A N 1
ATOM 921 C CA . LEU A 1 117 ? 9.111 0.353 11.690 1.00 97.44 117 LEU A CA 1
ATOM 922 C C . LEU A 1 117 ? 10.307 1.144 12.219 1.00 97.44 117 LEU A C 1
ATOM 924 O O . LEU A 1 117 ? 10.172 1.994 13.100 1.00 97.44 117 LEU A O 1
ATOM 928 N N . SER A 1 118 ? 11.477 0.899 11.634 1.00 98.19 118 SER A N 1
ATOM 929 C CA . SER A 1 118 ? 12.594 1.825 11.795 1.00 98.19 118 SER A CA 1
ATOM 930 C C . SER A 1 118 ? 12.337 3.114 11.020 1.00 98.19 118 SER A C 1
ATOM 932 O O . SER A 1 118 ? 11.523 3.164 10.092 1.00 98.19 118 SER A O 1
ATOM 934 N N . LYS A 1 119 ? 13.093 4.161 11.341 1.00 98.44 119 LYS A N 1
ATOM 935 C CA . LYS A 1 119 ? 13.071 5.415 10.585 1.00 98.44 119 LYS A CA 1
ATOM 936 C C . LYS A 1 119 ? 13.321 5.212 9.094 1.00 98.44 119 LYS A C 1
ATOM 938 O O . LYS A 1 119 ? 12.605 5.780 8.275 1.00 98.44 119 LYS A O 1
ATOM 943 N N . ALA A 1 120 ? 14.294 4.375 8.735 1.00 98.31 120 ALA A N 1
ATOM 944 C CA . ALA A 1 120 ? 14.600 4.089 7.339 1.00 98.31 120 ALA A CA 1
ATOM 945 C C . ALA A 1 120 ? 13.412 3.423 6.620 1.00 98.31 120 ALA A C 1
ATOM 947 O O . ALA A 1 120 ? 13.025 3.853 5.538 1.00 98.31 120 ALA A O 1
ATOM 948 N N . GLN A 1 121 ? 12.757 2.448 7.259 1.00 98.06 121 GLN A N 1
ATOM 949 C CA . GLN A 1 121 ? 11.557 1.802 6.716 1.00 98.06 121 GLN A CA 1
ATOM 950 C C . GLN A 1 121 ? 10.373 2.773 6.594 1.00 98.06 121 GLN A C 1
ATOM 952 O O . GLN A 1 121 ? 9.650 2.749 5.600 1.00 98.06 121 GLN A O 1
ATOM 957 N N . ALA A 1 122 ? 10.172 3.649 7.580 1.00 97.94 122 ALA A N 1
ATOM 958 C CA . ALA A 1 122 ? 9.124 4.665 7.529 1.00 97.94 122 ALA A CA 1
ATOM 959 C C . ALA A 1 122 ? 9.350 5.661 6.379 1.00 97.94 122 ALA A C 1
ATOM 961 O O . ALA A 1 122 ? 8.408 5.997 5.661 1.00 97.94 122 ALA A O 1
ATOM 962 N N . LEU A 1 123 ? 10.598 6.084 6.151 1.00 97.81 123 LEU A N 1
ATOM 963 C CA . LEU A 1 123 ? 10.956 6.939 5.017 1.00 97.81 123 LEU A CA 1
ATOM 964 C C . LEU A 1 123 ? 10.708 6.246 3.672 1.00 97.81 123 LEU A C 1
ATOM 966 O O . LEU A 1 123 ? 10.210 6.888 2.750 1.00 97.81 123 LEU A O 1
ATOM 970 N N . GLU A 1 124 ? 10.975 4.945 3.560 1.00 97.69 124 GLU A N 1
ATOM 971 C CA . GLU A 1 124 ? 10.651 4.180 2.351 1.00 97.69 124 GLU A CA 1
ATOM 972 C C . GLU A 1 124 ? 9.135 4.056 2.119 1.00 97.69 124 GLU A C 1
ATOM 974 O O . GLU A 1 124 ? 8.679 4.222 0.988 1.00 97.69 124 GLU A O 1
ATOM 979 N N . MET A 1 125 ? 8.327 3.868 3.172 1.00 97.19 125 MET A N 1
ATOM 980 C CA . MET A 1 125 ? 6.857 3.917 3.063 1.00 97.19 125 MET A CA 1
ATOM 981 C C . MET A 1 125 ? 6.361 5.280 2.562 1.00 97.19 125 MET A C 1
ATOM 983 O O . MET A 1 125 ? 5.474 5.347 1.706 1.00 97.19 125 MET A O 1
ATOM 987 N N . ILE A 1 126 ? 6.945 6.375 3.060 1.00 97.12 126 ILE A N 1
ATOM 988 C CA . ILE A 1 126 ? 6.641 7.735 2.592 1.00 97.12 126 ILE A CA 1
ATOM 989 C C . ILE A 1 126 ? 7.074 7.909 1.129 1.00 97.12 126 ILE A C 1
ATOM 991 O O . ILE A 1 126 ? 6.335 8.495 0.336 1.00 97.12 126 ILE A O 1
ATOM 995 N N . ALA A 1 127 ? 8.237 7.378 0.744 1.00 95.94 127 ALA A N 1
ATOM 996 C CA . ALA A 1 127 ? 8.733 7.443 -0.627 1.00 95.94 127 ALA A CA 1
ATOM 997 C C . ALA A 1 127 ? 7.801 6.709 -1.608 1.00 95.94 127 ALA A C 1
ATOM 999 O O . ALA A 1 127 ? 7.475 7.265 -2.660 1.00 95.94 127 ALA A O 1
ATOM 1000 N N . ILE A 1 128 ? 7.291 5.527 -1.228 1.00 95.62 128 ILE A N 1
ATOM 1001 C CA . ILE A 1 128 ? 6.264 4.790 -1.983 1.00 95.62 128 ILE A CA 1
ATOM 1002 C C . ILE A 1 128 ? 5.032 5.677 -2.206 1.00 95.62 128 ILE A C 1
ATOM 1004 O O . ILE A 1 128 ? 4.584 5.857 -3.339 1.00 95.62 128 ILE A O 1
ATOM 1008 N N . ALA A 1 129 ? 4.501 6.285 -1.144 1.00 95.00 129 ALA A N 1
ATOM 1009 C CA . ALA A 1 129 ? 3.343 7.174 -1.229 1.00 95.00 129 ALA A CA 1
ATOM 1010 C C . ALA A 1 129 ? 3.598 8.408 -2.117 1.00 95.00 129 ALA A C 1
ATOM 1012 O O . ALA A 1 129 ? 2.726 8.851 -2.875 1.00 95.00 129 ALA A O 1
ATOM 1013 N N . PHE A 1 130 ? 4.819 8.942 -2.075 1.00 93.62 130 PHE A N 1
ATOM 1014 C CA . PHE A 1 130 ? 5.230 10.099 -2.860 1.00 93.62 130 PHE A CA 1
ATOM 1015 C C . PHE A 1 130 ? 5.282 9.836 -4.378 1.00 93.62 130 PHE A C 1
ATOM 1017 O O . PHE A 1 130 ? 5.277 10.783 -5.172 1.00 93.62 130 PHE A O 1
ATOM 1024 N N . VAL A 1 131 ? 5.265 8.577 -4.829 1.00 92.81 131 VAL A N 1
ATOM 1025 C CA . VAL A 1 131 ? 5.131 8.261 -6.263 1.00 92.81 131 VAL A CA 1
ATOM 1026 C C . VAL A 1 131 ? 3.881 8.908 -6.862 1.00 92.81 131 VAL A C 1
ATOM 1028 O O . VAL A 1 131 ? 3.972 9.472 -7.954 1.00 92.81 131 VAL A O 1
ATOM 1031 N N . HIS A 1 132 ? 2.775 8.941 -6.110 1.00 90.31 132 HIS A N 1
ATOM 1032 C CA . HIS A 1 132 ? 1.491 9.481 -6.568 1.00 90.31 132 HIS A CA 1
ATOM 1033 C C . HIS A 1 132 ? 1.092 10.820 -5.939 1.00 90.31 132 HIS A C 1
ATOM 1035 O O . HIS A 1 132 ? 0.359 11.583 -6.563 1.00 90.31 132 HIS A O 1
ATOM 1041 N N . ALA A 1 133 ? 1.543 11.130 -4.721 1.00 91.81 133 ALA A N 1
ATOM 1042 C CA . ALA A 1 133 ? 0.979 12.248 -3.961 1.00 91.81 133 ALA A CA 1
ATOM 1043 C C . ALA A 1 133 ? 1.526 13.647 -4.333 1.00 91.81 133 ALA A C 1
ATOM 1045 O O . ALA A 1 133 ? 0.879 14.657 -4.045 1.00 91.81 133 ALA A O 1
ATOM 1046 N N . GLY A 1 134 ? 2.697 13.727 -4.979 1.00 90.69 134 GLY A N 1
ATOM 1047 C CA . GLY A 1 134 ? 3.291 14.993 -5.434 1.00 90.69 134 GLY A CA 1
ATOM 1048 C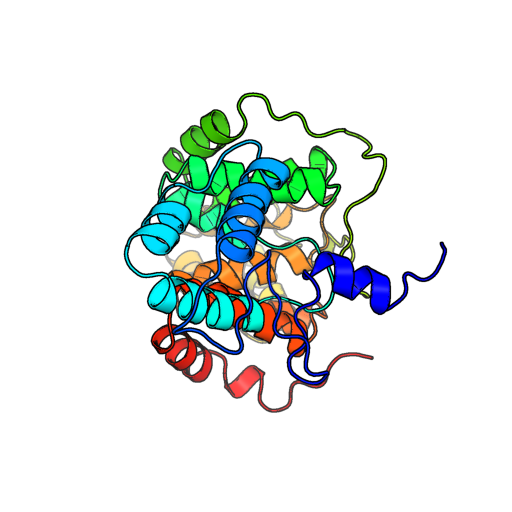 C . GLY A 1 134 ? 3.534 16.024 -4.310 1.00 90.69 134 GLY A C 1
ATOM 1049 O O . GLY A 1 134 ? 3.586 15.651 -3.135 1.00 90.69 134 GLY A O 1
ATOM 1050 N N . PRO A 1 135 ? 3.681 17.327 -4.641 1.00 94.94 135 PRO A N 1
ATOM 1051 C CA . PRO A 1 135 ? 3.972 18.377 -3.657 1.00 94.94 135 PRO A CA 1
ATOM 1052 C C . PRO A 1 135 ? 2.928 18.496 -2.542 1.00 94.94 135 PRO A C 1
ATOM 1054 O O . PRO A 1 135 ? 3.280 18.668 -1.382 1.00 94.94 135 PRO A O 1
ATOM 1057 N N . ARG A 1 136 ? 1.638 18.325 -2.862 1.00 95.12 136 ARG A N 1
ATOM 1058 C CA . ARG A 1 136 ? 0.569 18.329 -1.851 1.00 95.12 136 ARG A CA 1
ATOM 1059 C C . ARG A 1 136 ? 0.782 17.234 -0.805 1.00 95.12 136 ARG A C 1
ATOM 1061 O O . ARG A 1 136 ? 0.624 17.483 0.388 1.00 95.12 136 ARG A O 1
ATOM 1068 N N . GLY A 1 137 ? 1.150 16.035 -1.251 1.00 96.38 137 GLY A N 1
ATOM 1069 C CA . GLY A 1 137 ? 1.478 14.933 -0.356 1.00 96.38 137 GLY A CA 1
ATOM 1070 C C . GLY A 1 137 ? 2.679 15.222 0.536 1.00 96.38 137 GLY A C 1
ATOM 1071 O O . GLY A 1 137 ? 2.649 14.845 1.702 1.00 96.38 137 GLY A O 1
ATOM 1072 N N . MET A 1 138 ? 3.697 15.914 0.012 1.00 95.19 138 MET A N 1
ATOM 1073 C CA . MET A 1 138 ? 4.880 16.319 0.783 1.00 95.19 138 MET A CA 1
ATOM 1074 C C . MET A 1 138 ? 4.502 17.241 1.946 1.00 95.19 138 MET A C 1
ATOM 1076 O O . MET A 1 138 ? 4.855 16.952 3.084 1.00 95.19 138 MET A O 1
ATOM 1080 N N . GLU A 1 139 ? 3.721 18.289 1.689 1.00 97.56 139 GLU A N 1
ATOM 1081 C CA . GLU A 1 139 ? 3.240 19.186 2.752 1.00 97.56 139 GLU A CA 1
ATOM 1082 C C . GLU A 1 139 ? 2.389 18.428 3.782 1.00 97.56 139 GLU A C 1
ATOM 1084 O O . GLU A 1 139 ? 2.552 18.577 4.991 1.00 97.56 139 GLU A O 1
ATOM 1089 N N . THR A 1 140 ? 1.532 17.525 3.297 1.00 98.12 140 THR A N 1
ATOM 1090 C CA . THR A 1 140 ? 0.653 16.716 4.153 1.00 98.12 140 THR A CA 1
ATOM 1091 C C . THR A 1 140 ? 1.442 15.815 5.096 1.00 98.12 140 THR A C 1
ATOM 1093 O O . THR A 1 140 ? 1.071 15.689 6.261 1.00 98.12 140 THR A O 1
ATOM 1096 N N . ILE A 1 141 ? 2.511 15.167 4.614 1.00 97.62 141 ILE A N 1
ATOM 1097 C CA . ILE A 1 141 ? 3.313 14.281 5.464 1.00 97.62 141 ILE A CA 1
ATOM 1098 C C . ILE A 1 141 ? 4.169 15.069 6.456 1.00 97.62 141 ILE A C 1
ATOM 1100 O O . ILE A 1 141 ? 4.343 14.602 7.577 1.00 97.62 141 ILE A O 1
ATOM 1104 N N . VAL A 1 142 ? 4.642 16.269 6.094 1.00 97.69 142 VAL A N 1
ATOM 1105 C CA . VAL A 1 142 ? 5.357 17.160 7.023 1.00 97.69 142 VAL A CA 1
ATOM 1106 C C . VAL A 1 142 ? 4.467 17.507 8.217 1.00 97.69 142 VAL A C 1
ATOM 1108 O O . VAL A 1 142 ? 4.868 17.266 9.353 1.00 97.69 142 VAL A O 1
ATOM 1111 N N . GLU A 1 143 ? 3.237 17.972 7.974 1.00 97.56 143 GLU A N 1
ATOM 1112 C CA . GLU A 1 143 ? 2.279 18.282 9.046 1.00 97.56 143 GLU A CA 1
ATOM 1113 C C . GLU A 1 143 ? 1.873 17.017 9.825 1.00 97.56 143 GLU A C 1
ATOM 1115 O O . GLU A 1 143 ? 1.795 17.006 11.055 1.00 97.56 143 GLU A O 1
ATOM 1120 N N . ALA A 1 144 ? 1.654 15.897 9.130 1.00 96.44 144 ALA A N 1
ATOM 1121 C CA . ALA A 1 144 ? 1.274 14.642 9.772 1.00 96.44 144 ALA A CA 1
ATOM 1122 C C . ALA A 1 144 ? 2.356 14.099 10.722 1.00 96.44 144 ALA A C 1
ATOM 1124 O O . ALA A 1 144 ? 2.001 13.496 11.735 1.00 96.44 144 ALA A O 1
ATOM 1125 N N . MET A 1 145 ? 3.635 14.332 10.416 1.00 97.00 145 MET A N 1
ATOM 1126 C CA . MET A 1 145 ? 4.793 13.866 11.185 1.00 97.00 145 MET A CA 1
ATOM 1127 C C . MET A 1 145 ? 5.164 14.754 12.378 1.00 97.00 145 MET A C 1
ATOM 1129 O O . MET A 1 145 ? 6.054 14.384 13.142 1.00 97.00 145 MET A O 1
ATOM 1133 N N . GLU A 1 146 ? 4.513 15.902 12.581 1.00 96.06 146 GLU A N 1
ATOM 1134 C CA . GLU A 1 146 ? 4.805 16.770 13.728 1.00 96.06 146 GLU A CA 1
ATOM 1135 C C . GLU A 1 146 ? 4.697 16.016 15.062 1.00 96.06 146 GLU A C 1
ATOM 1137 O O . GLU A 1 146 ? 3.651 15.462 15.409 1.00 96.06 146 GLU A O 1
ATOM 1142 N N . GLY A 1 147 ? 5.793 16.017 15.826 1.00 93.88 147 GLY A N 1
ATOM 1143 C CA . GLY A 1 147 ? 5.882 15.334 17.118 1.00 93.88 147 GLY A CA 1
ATOM 1144 C C . GLY A 1 147 ? 6.065 13.814 17.035 1.00 93.88 147 GLY A C 1
ATOM 1145 O O . GLY A 1 147 ? 6.111 13.170 18.081 1.00 93.88 147 GLY A O 1
ATOM 1146 N N . LEU A 1 148 ? 6.191 13.241 15.833 1.00 94.81 148 LEU A N 1
ATOM 1147 C CA . LEU A 1 148 ? 6.526 11.833 15.628 1.00 94.81 148 LEU A CA 1
ATOM 1148 C C . LEU A 1 148 ? 8.010 11.683 15.313 1.00 94.81 148 LEU A C 1
ATOM 1150 O O . LEU A 1 148 ? 8.516 12.286 14.370 1.00 94.81 148 LEU A O 1
ATOM 1154 N N . ASP A 1 149 ? 8.684 10.826 16.072 1.00 96.31 149 ASP A N 1
ATOM 1155 C CA . ASP A 1 149 ? 10.063 10.435 15.804 1.00 96.31 149 ASP A CA 1
ATOM 1156 C C . ASP A 1 149 ? 10.154 8.913 15.731 1.00 96.31 149 ASP A C 1
ATOM 1158 O O . ASP A 1 149 ? 9.732 8.203 16.646 1.00 96.31 149 ASP A O 1
ATOM 1162 N N . PHE A 1 150 ? 10.666 8.415 14.609 1.00 97.81 150 PHE A N 1
ATOM 1163 C CA . PHE A 1 150 ? 10.867 6.986 14.412 1.00 97.81 150 PHE A CA 1
ATOM 1164 C C . PHE A 1 150 ? 12.267 6.608 14.890 1.00 97.81 150 PHE A C 1
ATOM 1166 O O . PHE A 1 150 ? 13.241 7.241 14.475 1.00 97.81 150 PHE A O 1
ATOM 1173 N N . PRO A 1 151 ? 12.407 5.550 15.705 1.00 98.12 151 PRO A N 1
ATOM 1174 C CA . PRO A 1 151 ? 13.718 5.101 16.141 1.00 98.12 151 PRO A CA 1
ATOM 1175 C C . PRO A 1 151 ? 14.511 4.532 14.959 1.00 98.12 151 PRO A C 1
ATOM 1177 O O . PRO A 1 151 ? 13.968 3.849 14.088 1.00 98.12 151 PRO A O 1
ATOM 1180 N N . GLU A 1 152 ? 15.827 4.748 14.948 1.00 98.19 152 GLU A N 1
ATOM 1181 C CA . GLU A 1 152 ? 16.715 4.075 13.986 1.00 98.19 152 GLU A CA 1
ATOM 1182 C C . GLU A 1 152 ? 16.699 2.551 14.207 1.00 98.19 152 GLU A C 1
ATOM 1184 O O . GLU A 1 152 ? 16.667 1.776 13.255 1.00 98.19 152 GLU A O 1
ATOM 1189 N N . ASN A 1 153 ? 16.658 2.127 15.477 1.00 97.50 153 ASN A N 1
ATOM 1190 C CA . ASN A 1 153 ? 16.595 0.730 15.903 1.00 97.50 153 ASN A CA 1
ATOM 1191 C C . ASN A 1 153 ? 15.430 0.551 16.894 1.00 97.50 153 ASN A C 1
ATOM 1193 O O . ASN A 1 153 ? 15.618 0.790 18.089 1.00 97.50 153 ASN A O 1
ATOM 1197 N N . PRO A 1 154 ? 14.222 0.196 16.429 1.00 97.00 154 PRO A N 1
ATOM 1198 C CA . PRO A 1 154 ? 13.076 -0.016 17.308 1.00 97.00 154 PRO A CA 1
ATOM 1199 C C . PRO A 1 154 ? 13.309 -1.212 18.242 1.00 97.00 154 PRO A C 1
ATOM 1201 O O . PRO A 1 154 ? 13.872 -2.225 17.827 1.00 97.00 154 PRO A O 1
ATOM 1204 N N . GLU A 1 155 ? 12.839 -1.119 19.492 1.00 95.12 155 GLU A N 1
ATOM 1205 C CA . GLU A 1 155 ? 12.942 -2.215 20.476 1.00 95.12 155 GLU A CA 1
ATOM 1206 C C . GLU A 1 155 ? 12.220 -3.486 20.006 1.00 95.12 155 GLU A C 1
ATOM 1208 O O . GLU A 1 155 ? 12.687 -4.604 20.228 1.00 95.12 155 GLU A O 1
ATOM 1213 N N . VAL A 1 156 ? 11.083 -3.302 19.333 1.00 93.19 156 VAL A N 1
ATOM 1214 C CA . VAL A 1 156 ? 10.323 -4.360 18.670 1.00 93.19 156 VAL A CA 1
ATOM 1215 C C . VAL A 1 156 ? 10.319 -4.051 17.185 1.00 93.19 156 VAL A C 1
ATOM 1217 O O . VAL A 1 156 ? 9.780 -3.032 16.773 1.00 93.19 156 VAL A O 1
ATOM 1220 N N . SER A 1 157 ? 10.926 -4.918 16.380 1.00 94.38 157 SER A N 1
ATOM 1221 C CA . SER A 1 157 ? 10.969 -4.722 14.933 1.00 94.38 157 SER A CA 1
ATOM 1222 C C . SER A 1 157 ? 9.634 -5.040 14.265 1.00 94.38 157 SER A C 1
ATOM 1224 O O . SER A 1 157 ? 8.936 -5.987 14.646 1.00 94.38 157 SER A O 1
ATOM 1226 N N . ALA A 1 158 ? 9.359 -4.286 13.203 1.00 94.50 158 ALA A N 1
ATOM 1227 C CA . ALA A 1 158 ? 8.300 -4.535 12.245 1.00 94.50 158 ALA A CA 1
ATOM 1228 C C . ALA A 1 158 ? 8.251 -5.989 11.787 1.00 94.50 158 ALA A C 1
ATOM 1230 O O . ALA A 1 158 ? 9.273 -6.608 11.477 1.00 94.50 158 ALA A O 1
ATOM 1231 N N . LYS A 1 159 ? 7.029 -6.517 11.704 1.00 92.50 159 LYS A N 1
ATOM 1232 C CA . LYS A 1 159 ? 6.761 -7.854 11.181 1.00 92.50 159 LYS A CA 1
ATOM 1233 C C . LYS A 1 159 ? 6.152 -7.766 9.798 1.00 92.50 159 LYS A C 1
ATOM 1235 O O . LYS A 1 159 ? 5.217 -7.003 9.553 1.00 92.50 159 LYS A O 1
ATOM 1240 N N . PHE A 1 160 ? 6.670 -8.611 8.926 1.00 92.81 160 PHE A N 1
ATOM 1241 C CA . PHE A 1 160 ? 6.152 -8.836 7.590 1.00 92.81 160 PHE A CA 1
ATOM 1242 C C . PHE A 1 160 ? 5.753 -10.310 7.463 1.00 92.81 160 PHE A C 1
ATOM 1244 O O . PHE A 1 160 ? 6.239 -11.134 8.245 1.00 92.81 160 PHE A O 1
ATOM 1251 N N . PRO A 1 161 ? 4.868 -10.650 6.515 1.00 90.94 161 PRO A N 1
ATOM 1252 C CA . PRO A 1 161 ? 4.484 -12.033 6.268 1.00 90.94 161 PRO A CA 1
ATOM 1253 C C . PRO A 1 161 ? 5.690 -12.926 5.967 1.00 90.94 161 PRO A C 1
ATOM 1255 O O . PRO A 1 161 ? 6.733 -12.466 5.494 1.00 90.94 161 PRO A O 1
ATOM 1258 N N . ALA A 1 162 ? 5.537 -14.223 6.221 1.00 89.62 162 ALA A N 1
ATOM 1259 C CA . ALA A 1 162 ? 6.568 -15.200 5.900 1.00 89.62 162 ALA A CA 1
ATOM 1260 C C . ALA A 1 162 ? 6.950 -15.139 4.407 1.00 89.62 162 ALA A C 1
ATOM 1262 O O . ALA A 1 162 ? 6.101 -14.944 3.540 1.00 89.62 162 ALA A O 1
ATOM 1263 N N . GLY A 1 163 ? 8.246 -15.279 4.112 1.00 91.50 163 GLY A N 1
ATOM 1264 C CA . GLY A 1 163 ? 8.786 -15.210 2.747 1.00 91.50 163 GLY A CA 1
ATOM 1265 C C . GLY A 1 163 ? 9.014 -13.793 2.206 1.00 91.50 163 GLY A C 1
ATOM 1266 O O . GLY A 1 163 ? 9.657 -13.634 1.169 1.00 91.50 163 GLY A O 1
ATOM 1267 N N . TRP A 1 164 ? 8.555 -12.751 2.903 1.00 95.38 164 TRP A N 1
ATOM 1268 C CA . TRP A 1 164 ? 8.844 -11.374 2.511 1.00 95.38 164 TRP A CA 1
ATOM 1269 C C . TRP A 1 164 ? 10.287 -11.015 2.861 1.00 95.38 164 TRP A C 1
ATOM 1271 O O . TRP A 1 164 ? 10.745 -11.231 3.984 1.00 95.38 164 TRP A O 1
ATOM 1281 N N . SER A 1 165 ? 11.011 -10.446 1.899 1.00 96.25 165 SER A N 1
ATOM 1282 C CA . SER A 1 165 ? 12.424 -10.114 2.060 1.00 96.25 165 SER A CA 1
ATOM 1283 C C . SER A 1 165 ? 12.819 -8.879 1.261 1.00 96.25 165 SER A C 1
ATOM 1285 O O . SER A 1 165 ? 12.248 -8.582 0.207 1.00 96.25 165 SER A O 1
ATOM 1287 N N . VAL A 1 166 ? 13.835 -8.171 1.756 1.00 97.69 166 VAL A N 1
ATOM 1288 C CA . VAL A 1 166 ? 14.529 -7.132 0.989 1.00 97.69 166 VAL A CA 1
ATOM 1289 C C . VAL A 1 166 ? 15.195 -7.789 -0.215 1.00 97.69 166 VAL A C 1
ATOM 1291 O O . VAL A 1 166 ? 15.907 -8.781 -0.068 1.00 97.69 166 VAL A O 1
ATOM 1294 N N . ASP A 1 167 ? 14.951 -7.242 -1.400 1.00 97.62 167 ASP A N 1
ATOM 1295 C CA . ASP A 1 167 ? 15.544 -7.703 -2.653 1.00 97.62 167 ASP A CA 1
ATOM 1296 C C . ASP A 1 167 ? 15.467 -6.569 -3.678 1.00 97.62 167 ASP A C 1
ATOM 1298 O O . ASP A 1 167 ? 14.467 -6.387 -4.377 1.00 97.62 167 ASP A O 1
ATOM 1302 N N . LEU A 1 168 ? 16.532 -5.769 -3.717 1.00 95.50 168 LEU A N 1
ATOM 1303 C CA . LEU A 1 168 ? 16.641 -4.633 -4.625 1.00 95.50 168 LEU A CA 1
ATOM 1304 C C . LEU A 1 168 ? 16.804 -5.087 -6.084 1.00 95.50 168 LEU A C 1
ATOM 1306 O O . LEU A 1 168 ? 16.365 -4.394 -7.001 1.00 95.50 168 LEU A O 1
ATOM 1310 N N . ASP A 1 169 ? 17.405 -6.258 -6.310 1.00 97.25 169 ASP A N 1
ATOM 1311 C CA . ASP A 1 169 ? 17.658 -6.783 -7.652 1.00 97.25 169 ASP A CA 1
ATOM 1312 C C . ASP A 1 169 ? 16.359 -7.132 -8.384 1.00 97.25 169 ASP A C 1
ATOM 1314 O O . ASP A 1 169 ? 16.292 -6.979 -9.604 1.00 97.25 169 ASP A O 1
ATOM 1318 N N . ALA A 1 170 ? 15.294 -7.490 -7.658 1.00 97.44 170 ALA A N 1
ATOM 1319 C CA . ALA A 1 170 ? 13.967 -7.702 -8.239 1.00 97.44 170 ALA A CA 1
ATOM 1320 C C . ALA A 1 170 ? 13.443 -6.491 -9.033 1.00 97.44 170 ALA A C 1
ATOM 1322 O O . ALA A 1 170 ? 12.709 -6.664 -10.009 1.00 97.44 170 ALA A O 1
ATOM 1323 N N . PHE A 1 171 ? 13.830 -5.269 -8.654 1.00 97.25 171 PHE A N 1
ATOM 1324 C CA . PHE A 1 171 ? 13.410 -4.054 -9.349 1.00 97.25 171 PHE A CA 1
ATOM 1325 C C . PHE A 1 171 ? 14.284 -3.718 -10.560 1.00 97.25 171 PHE A C 1
ATOM 1327 O O . PHE A 1 171 ? 13.818 -3.020 -11.461 1.00 97.25 171 PHE A O 1
ATOM 1334 N N . ARG A 1 172 ? 15.532 -4.203 -10.599 1.00 97.62 172 ARG A N 1
ATOM 1335 C CA . ARG A 1 172 ? 16.538 -3.764 -11.571 1.00 97.62 172 ARG A CA 1
ATOM 1336 C C . ARG A 1 172 ? 16.204 -4.249 -12.974 1.00 97.62 172 ARG A C 1
ATOM 1338 O O . ARG A 1 172 ? 16.347 -5.426 -13.306 1.00 97.62 172 ARG A O 1
ATOM 1345 N N . SER A 1 173 ? 15.837 -3.309 -13.834 1.00 97.81 173 SER A N 1
ATOM 1346 C CA . SER A 1 173 ? 15.638 -3.573 -15.261 1.00 97.81 173 SER A CA 1
ATOM 1347 C C . SER A 1 173 ? 16.953 -3.607 -16.046 1.00 97.81 173 SER A C 1
ATOM 1349 O O . SER A 1 173 ? 16.988 -4.126 -17.158 1.00 97.81 173 SER A O 1
ATOM 1351 N N . GLY A 1 174 ? 18.045 -3.103 -15.458 1.00 97.62 174 GLY A N 1
ATOM 1352 C CA . GLY A 1 174 ? 19.353 -2.970 -16.108 1.00 97.62 174 GLY A CA 1
ATOM 1353 C C . GLY A 1 174 ? 19.543 -1.645 -16.852 1.00 97.62 174 GLY A C 1
ATOM 1354 O O . GLY A 1 174 ? 20.505 -1.508 -17.606 1.00 97.62 174 GLY A O 1
ATOM 1355 N N . LEU A 1 175 ? 18.632 -0.687 -16.657 1.00 98.19 175 LEU A N 1
ATOM 1356 C CA . LEU A 1 175 ? 18.766 0.682 -17.154 1.00 98.19 175 LEU A CA 1
ATOM 1357 C C . LEU A 1 175 ? 19.958 1.401 -16.507 1.00 98.19 175 LEU A C 1
ATOM 1359 O O . LEU A 1 175 ? 20.259 1.191 -15.331 1.00 98.19 175 LEU A O 1
ATOM 1363 N N . ASP A 1 176 ? 20.606 2.282 -17.268 1.00 97.81 176 ASP A N 1
ATOM 1364 C CA . ASP A 1 176 ? 21.672 3.149 -16.770 1.00 97.81 176 ASP A CA 1
ATOM 1365 C C . ASP A 1 176 ? 21.089 4.516 -16.412 1.00 97.81 176 ASP A C 1
ATOM 1367 O O . ASP A 1 176 ? 20.763 5.318 -17.281 1.00 97.81 176 ASP A O 1
ATOM 1371 N N . PHE A 1 177 ? 20.963 4.810 -15.122 1.00 97.69 177 PHE A N 1
ATOM 1372 C CA . PHE A 1 177 ? 20.381 6.068 -14.653 1.00 97.69 177 PHE A CA 1
ATOM 1373 C C . PHE A 1 177 ? 21.377 7.240 -14.573 1.00 97.69 177 PHE A C 1
ATOM 1375 O O . PHE A 1 177 ? 21.039 8.270 -13.991 1.00 97.69 177 PHE A O 1
ATOM 1382 N N . SER A 1 178 ? 22.586 7.118 -15.138 1.00 97.44 178 SER A N 1
ATOM 1383 C CA . SER A 1 178 ? 23.565 8.217 -15.182 1.00 97.44 178 SER A CA 1
ATOM 1384 C C . SER A 1 178 ? 23.153 9.378 -16.102 1.00 97.44 178 SER A C 1
ATOM 1386 O O . SER A 1 178 ? 23.635 10.500 -15.931 1.00 97.44 178 SER A O 1
ATOM 1388 N N . ASP A 1 179 ? 22.207 9.145 -17.016 1.00 97.56 179 ASP A N 1
ATOM 1389 C CA . ASP A 1 179 ? 21.570 10.161 -17.851 1.00 97.56 179 ASP A CA 1
ATOM 1390 C C . ASP A 1 179 ? 20.051 9.907 -18.007 1.00 97.56 179 ASP A C 1
ATOM 1392 O O . ASP A 1 179 ? 19.560 8.807 -17.728 1.00 97.56 179 ASP A O 1
ATOM 1396 N N . PRO A 1 180 ? 19.259 10.912 -18.430 1.00 97.44 180 PRO A N 1
ATOM 1397 C CA . PRO A 1 180 ? 17.810 10.770 -18.540 1.00 97.44 180 PRO A CA 1
ATOM 1398 C C . PRO A 1 180 ? 17.342 10.225 -19.899 1.00 97.44 180 PRO A C 1
ATOM 1400 O O . PRO A 1 180 ? 16.138 10.199 -20.151 1.00 97.44 180 PRO A O 1
ATOM 1403 N N . TRP A 1 181 ? 18.224 9.841 -20.818 1.00 98.25 181 TRP A N 1
ATOM 1404 C CA . TRP A 1 181 ? 17.870 9.450 -22.184 1.00 98.25 181 TRP A CA 1
ATOM 1405 C C . TRP A 1 181 ? 17.713 7.935 -22.287 1.00 98.25 181 TRP A C 1
ATOM 1407 O O . TRP A 1 181 ? 18.610 7.192 -21.919 1.00 98.25 181 TRP A O 1
ATOM 1417 N N . LEU A 1 182 ? 16.571 7.451 -22.779 1.00 98.19 182 LEU A N 1
ATOM 1418 C CA . LEU A 1 182 ? 16.352 6.015 -22.963 1.00 98.19 182 LEU A CA 1
ATOM 1419 C C . LEU A 1 182 ? 16.873 5.584 -24.336 1.00 98.19 182 LEU A C 1
ATOM 1421 O O . LEU A 1 182 ? 16.283 5.939 -25.356 1.00 98.19 182 LEU A O 1
ATOM 1425 N N . SER A 1 183 ? 17.959 4.818 -24.364 1.00 98.25 183 SER A N 1
ATOM 1426 C CA . SER A 1 183 ? 18.467 4.218 -25.604 1.00 98.25 183 SER A CA 1
ATOM 1427 C C . SER A 1 183 ? 17.613 3.030 -26.079 1.00 98.25 183 SER A C 1
ATOM 1429 O O . SER A 1 183 ? 16.866 2.430 -25.305 1.00 98.25 183 SER A O 1
ATOM 1431 N N . ASP A 1 184 ? 17.762 2.611 -27.341 1.00 98.31 184 ASP A N 1
ATOM 1432 C CA . ASP A 1 184 ? 17.075 1.417 -27.872 1.00 98.31 184 ASP A CA 1
ATOM 1433 C C . ASP A 1 184 ? 17.469 0.123 -27.139 1.00 98.31 184 ASP A C 1
ATOM 1435 O O . ASP A 1 184 ? 16.648 -0.777 -26.924 1.00 98.31 184 ASP A O 1
ATOM 1439 N N . LYS A 1 185 ? 18.734 0.038 -26.708 1.00 98.31 185 LYS A N 1
ATOM 1440 C CA . LYS A 1 185 ? 19.225 -1.071 -25.884 1.00 98.31 185 LYS A CA 1
ATOM 1441 C C . LYS A 1 185 ? 18.497 -1.104 -24.541 1.00 98.31 185 LYS A C 1
ATOM 1443 O O . LYS A 1 185 ? 18.005 -2.148 -24.130 1.00 98.31 185 LYS A O 1
ATOM 1448 N N . GLU A 1 186 ? 18.400 0.039 -23.878 1.00 98.50 186 GLU A N 1
ATOM 1449 C CA . GLU A 1 186 ? 17.704 0.186 -22.601 1.00 98.50 186 GLU A CA 1
ATOM 1450 C C . GLU A 1 186 ? 16.196 -0.060 -22.702 1.00 98.50 186 GLU A C 1
ATOM 1452 O O . GLU A 1 186 ? 15.622 -0.726 -21.843 1.00 98.50 186 GLU A O 1
ATOM 1457 N N . LYS A 1 187 ? 15.555 0.398 -23.782 1.00 98.38 187 LYS A N 1
ATOM 1458 C CA . LYS A 1 187 ? 14.167 0.046 -24.109 1.00 98.38 187 LYS A CA 1
ATOM 1459 C C . LYS A 1 187 ? 13.974 -1.472 -24.141 1.00 98.38 187 LYS A C 1
ATOM 1461 O O . LYS A 1 187 ? 13.003 -1.971 -23.574 1.00 98.38 187 LYS A O 1
ATOM 1466 N N . SER A 1 188 ? 14.899 -2.193 -24.777 1.00 98.56 188 SER A N 1
ATOM 1467 C CA . SER A 1 188 ? 14.858 -3.658 -24.855 1.00 98.56 188 SER A CA 1
ATOM 1468 C C . SER A 1 188 ? 15.014 -4.295 -23.470 1.00 98.56 188 SER A C 1
ATOM 1470 O O . SER A 1 188 ? 14.202 -5.134 -23.098 1.00 98.56 188 SER A O 1
ATOM 1472 N N . LEU A 1 189 ? 15.964 -3.816 -22.656 1.00 98.62 189 LEU A N 1
ATOM 1473 C CA . LEU A 1 189 ? 16.161 -4.279 -21.274 1.00 98.62 189 LEU A CA 1
ATOM 1474 C C . LEU A 1 189 ? 14.916 -4.074 -20.395 1.00 98.62 189 LEU A C 1
ATOM 1476 O O . LEU A 1 189 ? 14.533 -4.966 -19.636 1.00 98.62 189 LEU A O 1
ATOM 1480 N N . LEU A 1 190 ? 14.247 -2.926 -20.530 1.00 98.56 190 LEU A N 1
ATOM 1481 C CA . LEU A 1 190 ? 13.011 -2.642 -19.803 1.00 98.56 190 LEU A CA 1
ATOM 1482 C C . LEU A 1 190 ? 11.884 -3.602 -20.207 1.00 98.56 190 LEU A C 1
ATOM 1484 O O . LEU A 1 190 ? 11.170 -4.113 -19.345 1.00 98.56 190 LEU A O 1
ATOM 1488 N N . TYR A 1 191 ? 11.722 -3.861 -21.506 1.00 98.75 191 TYR A N 1
ATOM 1489 C CA . TYR A 1 191 ? 10.729 -4.815 -22.006 1.00 98.75 191 TYR A CA 1
ATOM 1490 C C . TYR A 1 191 ? 11.028 -6.237 -21.525 1.00 98.75 191 TYR A C 1
ATOM 1492 O O . TYR A 1 191 ? 10.118 -6.919 -21.053 1.00 98.75 191 TYR A O 1
ATOM 1500 N N . ASP A 1 192 ? 12.294 -6.649 -21.567 1.00 98.75 192 ASP A N 1
ATOM 1501 C CA . ASP A 1 192 ? 12.736 -7.954 -21.080 1.00 98.75 192 ASP A CA 1
ATOM 1502 C C . ASP A 1 192 ? 12.474 -8.117 -19.579 1.00 98.75 192 ASP A C 1
ATOM 1504 O O . ASP A 1 192 ? 12.072 -9.194 -19.142 1.00 98.75 192 ASP A O 1
ATOM 1508 N N . TRP A 1 193 ? 12.668 -7.062 -18.778 1.00 98.62 193 TRP A N 1
ATOM 1509 C CA . TRP A 1 193 ? 12.338 -7.085 -17.352 1.00 98.62 193 TRP A CA 1
ATOM 1510 C C . TRP A 1 193 ? 10.846 -7.323 -17.118 1.00 98.62 193 TRP A C 1
ATOM 1512 O O . TRP A 1 193 ? 10.496 -8.209 -16.341 1.00 98.62 193 TRP A O 1
ATOM 1522 N N . TYR A 1 194 ? 9.969 -6.596 -17.813 1.00 98.69 194 TYR A N 1
ATOM 1523 C CA . TYR A 1 194 ? 8.521 -6.781 -17.700 1.00 98.69 194 TYR A CA 1
ATOM 1524 C C . TYR A 1 194 ? 8.083 -8.191 -18.118 1.00 98.69 194 TYR A C 1
ATOM 1526 O O . TYR A 1 194 ? 7.389 -8.869 -17.361 1.00 98.69 194 TYR A O 1
ATOM 1534 N N . LEU A 1 195 ? 8.554 -8.675 -19.271 1.00 98.69 195 LEU A N 1
ATOM 1535 C CA . LEU A 1 195 ? 8.227 -10.016 -19.761 1.00 98.69 195 LEU A CA 1
ATOM 1536 C C . LEU A 1 195 ? 8.735 -11.117 -18.823 1.00 98.69 195 LEU A C 1
ATOM 1538 O O . LEU A 1 195 ? 8.011 -12.067 -18.547 1.00 98.69 195 LEU A O 1
ATOM 1542 N N . ARG A 1 196 ? 9.957 -10.987 -18.297 1.00 98.31 196 ARG A N 1
ATOM 1543 C CA . ARG A 1 196 ? 10.526 -11.955 -17.347 1.00 98.31 196 ARG A CA 1
ATOM 1544 C C . ARG A 1 196 ? 9.824 -11.927 -15.989 1.00 98.31 196 ARG A C 1
ATOM 1546 O O . ARG A 1 196 ? 9.720 -12.971 -15.357 1.00 98.31 196 ARG A O 1
ATOM 1553 N N . THR A 1 197 ? 9.402 -10.751 -15.529 1.00 98.25 197 THR A N 1
ATOM 1554 C CA . THR A 1 197 ? 8.868 -10.575 -14.171 1.00 98.25 197 THR A CA 1
ATOM 1555 C C . THR A 1 197 ? 7.378 -10.877 -14.120 1.00 98.25 197 THR A C 1
ATOM 1557 O O . THR A 1 197 ? 6.952 -11.673 -13.295 1.00 98.25 197 THR A O 1
ATOM 1560 N N . ILE A 1 198 ? 6.586 -10.263 -15.000 1.00 97.88 198 ILE A N 1
ATOM 1561 C CA . ILE A 1 198 ? 5.118 -10.329 -14.956 1.00 97.88 198 ILE A CA 1
ATOM 1562 C C . ILE A 1 198 ? 4.490 -10.925 -16.221 1.00 97.88 198 ILE A C 1
ATOM 1564 O O . ILE A 1 198 ? 3.271 -10.962 -16.332 1.00 97.88 198 ILE A O 1
ATOM 1568 N N . GLY A 1 199 ? 5.299 -11.378 -17.186 1.00 98.19 199 GLY A N 1
ATOM 1569 C CA . GLY A 1 199 ? 4.824 -12.016 -18.421 1.00 98.19 199 GLY A CA 1
ATOM 1570 C C . GLY A 1 199 ? 4.269 -11.056 -19.477 1.00 98.19 199 GLY A C 1
ATOM 1571 O O . GLY A 1 199 ? 3.993 -11.470 -20.600 1.00 98.19 199 GLY A O 1
ATOM 1572 N N . GLU A 1 200 ? 4.129 -9.771 -19.153 1.00 98.00 200 GLU A N 1
ATOM 1573 C CA . GLU A 1 200 ? 3.425 -8.785 -19.971 1.00 98.00 200 GLU A CA 1
ATOM 1574 C C . GLU A 1 200 ? 4.132 -7.431 -19.933 1.00 98.00 200 GLU A C 1
ATOM 1576 O O . GLU A 1 200 ? 4.725 -7.064 -18.926 1.00 98.00 200 GLU A O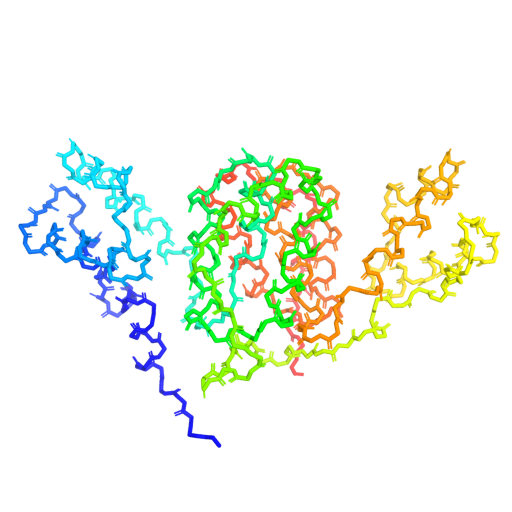 1
ATOM 1581 N N . ILE A 1 201 ? 4.034 -6.656 -21.018 1.00 98.31 201 ILE A N 1
ATOM 1582 C CA . ILE A 1 201 ? 4.510 -5.265 -21.056 1.00 98.31 201 ILE A CA 1
ATOM 1583 C C . ILE A 1 201 ? 3.295 -4.347 -20.885 1.00 98.31 201 ILE A C 1
ATOM 1585 O O . ILE A 1 201 ? 2.471 -4.302 -21.809 1.00 98.31 201 ILE A O 1
ATOM 1589 N N . PRO A 1 202 ? 3.191 -3.585 -19.779 1.00 97.62 202 PRO A N 1
ATOM 1590 C CA . PRO A 1 202 ? 2.057 -2.700 -19.549 1.00 97.62 202 PRO A CA 1
ATOM 1591 C C . PRO A 1 202 ? 1.853 -1.691 -20.695 1.00 97.62 202 PRO A C 1
ATOM 1593 O O . PRO A 1 202 ? 2.834 -1.153 -21.225 1.00 97.62 202 PRO A O 1
ATOM 1596 N N . PRO A 1 203 ? 0.602 -1.362 -21.075 1.00 97.00 203 PRO A N 1
ATOM 1597 C CA . PRO A 1 203 ? 0.331 -0.432 -22.173 1.00 97.00 203 PRO A CA 1
ATOM 1598 C C . PRO A 1 203 ? 0.998 0.939 -22.004 1.00 97.00 203 PRO A C 1
ATOM 1600 O O . PRO A 1 203 ? 1.556 1.474 -22.967 1.00 97.00 203 PRO A O 1
ATOM 1603 N N . TYR A 1 204 ? 1.024 1.479 -20.778 1.00 97.38 204 TYR A N 1
ATOM 1604 C CA . TYR A 1 204 ? 1.658 2.772 -20.502 1.00 97.38 204 TYR A CA 1
ATOM 1605 C C . TYR A 1 204 ? 3.163 2.751 -20.788 1.00 97.38 204 TYR A C 1
ATOM 1607 O O . TYR A 1 204 ? 3.716 3.757 -21.217 1.00 97.38 204 TYR A O 1
ATOM 1615 N N . VAL A 1 205 ? 3.833 1.610 -20.607 1.00 98.25 205 VAL A N 1
ATOM 1616 C CA . VAL A 1 205 ? 5.268 1.471 -20.882 1.00 98.25 205 VAL A CA 1
ATOM 1617 C C . VAL A 1 205 ? 5.512 1.628 -22.377 1.00 98.25 205 VAL A C 1
ATOM 1619 O O . VAL A 1 205 ? 6.381 2.399 -22.777 1.00 98.25 205 VAL A O 1
ATOM 1622 N N . ARG A 1 206 ? 4.709 0.970 -23.224 1.00 97.69 206 ARG A N 1
ATOM 1623 C CA . ARG A 1 206 ? 4.813 1.109 -24.687 1.00 97.69 206 ARG A CA 1
ATOM 1624 C C . ARG A 1 206 ? 4.548 2.542 -25.131 1.00 97.69 206 ARG A C 1
ATOM 1626 O O . ARG A 1 206 ? 5.342 3.100 -25.882 1.00 97.69 206 ARG A O 1
ATOM 1633 N N . PHE A 1 207 ? 3.474 3.135 -24.617 1.00 98.38 207 PHE A N 1
ATOM 1634 C CA . PHE A 1 207 ? 3.097 4.511 -24.920 1.00 98.38 207 PHE A CA 1
ATOM 1635 C C . PHE A 1 207 ? 4.193 5.509 -24.518 1.00 98.38 207 PHE A C 1
ATOM 1637 O O . PHE A 1 207 ? 4.596 6.362 -25.307 1.00 98.38 207 PHE A O 1
ATOM 1644 N N . MET A 1 208 ? 4.721 5.389 -23.299 1.00 98.50 208 MET A N 1
ATOM 1645 C CA . MET A 1 208 ? 5.700 6.336 -22.772 1.00 98.50 208 MET A CA 1
ATOM 1646 C C . MET A 1 208 ? 7.082 6.173 -23.399 1.00 98.50 208 MET A C 1
ATOM 1648 O O . MET A 1 208 ? 7.754 7.180 -23.596 1.00 98.50 208 MET A O 1
ATOM 1652 N N . VAL A 1 209 ? 7.499 4.955 -23.762 1.00 98.31 209 VAL A N 1
ATOM 1653 C CA . VAL A 1 209 ? 8.732 4.744 -24.538 1.00 98.31 209 VAL A CA 1
ATOM 1654 C C . VAL A 1 209 ? 8.687 5.507 -25.863 1.00 98.31 209 VAL A C 1
ATOM 1656 O O . VAL A 1 209 ? 9.688 6.105 -26.243 1.00 98.31 209 VAL A O 1
ATOM 1659 N N . GLU A 1 210 ? 7.545 5.494 -26.552 1.00 98.19 210 GLU A N 1
ATOM 1660 C CA . GLU A 1 210 ? 7.399 6.145 -27.857 1.00 98.19 210 GLU A CA 1
ATOM 1661 C C . GLU A 1 210 ? 7.322 7.670 -27.731 1.00 98.19 210 GLU A C 1
ATOM 1663 O O . GLU A 1 210 ? 7.969 8.409 -28.467 1.00 98.19 210 GLU A O 1
ATOM 1668 N N . HIS A 1 211 ? 6.530 8.161 -26.778 1.00 98.62 211 HIS A N 1
ATOM 1669 C CA . HIS A 1 211 ? 6.172 9.577 -26.752 1.00 98.62 211 HIS A CA 1
ATOM 1670 C C . HIS A 1 211 ? 6.976 10.410 -25.753 1.00 98.62 211 HIS A C 1
ATOM 1672 O O . HIS A 1 211 ? 7.137 11.615 -25.953 1.00 98.62 211 HIS A O 1
ATOM 1678 N N . ARG A 1 212 ? 7.447 9.813 -24.652 1.00 98.44 212 ARG A N 1
ATOM 1679 C CA . ARG A 1 212 ? 8.145 10.502 -23.549 1.00 98.44 212 ARG A CA 1
ATOM 1680 C C . ARG A 1 212 ? 9.207 9.597 -22.881 1.00 98.44 212 ARG A C 1
ATOM 1682 O O . ARG A 1 212 ? 9.164 9.419 -21.659 1.00 98.44 212 ARG A O 1
ATOM 1689 N N . PRO A 1 213 ? 10.186 9.054 -23.631 1.00 98.38 213 PRO A N 1
ATOM 1690 C CA . PRO A 1 213 ? 11.127 8.045 -23.127 1.00 98.38 213 PRO A CA 1
ATOM 1691 C C . PRO A 1 213 ? 11.915 8.493 -21.890 1.00 98.38 213 PRO A C 1
ATOM 1693 O O . PRO A 1 213 ? 12.056 7.733 -20.934 1.00 98.38 213 PRO A O 1
ATOM 1696 N N . SER A 1 214 ? 12.364 9.750 -21.856 1.00 98.31 214 SER A N 1
ATOM 1697 C CA . SER A 1 214 ? 13.091 10.294 -20.704 1.00 98.31 214 SER A CA 1
ATOM 1698 C C . SER A 1 214 ? 12.246 10.392 -19.440 1.00 98.31 214 SER A C 1
ATOM 1700 O O . SER A 1 214 ? 12.740 10.181 -18.332 1.00 98.31 214 SER A O 1
ATOM 1702 N N . LEU A 1 215 ? 10.949 10.672 -19.591 1.00 98.06 215 LEU A N 1
ATOM 1703 C CA . LEU A 1 215 ? 10.034 10.703 -18.456 1.00 98.06 215 LEU A CA 1
ATOM 1704 C C . LEU A 1 215 ? 9.806 9.289 -17.912 1.00 98.06 215 LEU A C 1
ATOM 1706 O O . LEU A 1 215 ? 9.788 9.097 -16.702 1.00 98.06 215 LEU A O 1
ATOM 1710 N N . LEU A 1 216 ? 9.709 8.283 -18.786 1.00 98.38 216 LEU A N 1
ATOM 1711 C CA . LEU A 1 216 ? 9.627 6.890 -18.350 1.00 98.38 216 LEU A CA 1
ATOM 1712 C C . LEU A 1 216 ? 10.902 6.438 -17.628 1.00 98.38 216 LEU A C 1
ATOM 1714 O O . LEU A 1 216 ? 10.806 5.843 -16.558 1.00 98.38 216 LEU A O 1
ATOM 1718 N N . LYS A 1 217 ? 12.086 6.730 -18.185 1.00 98.44 217 LYS A N 1
ATOM 1719 C CA . LYS A 1 217 ? 13.378 6.351 -17.587 1.00 98.44 217 LYS A CA 1
ATOM 1720 C C . LYS A 1 217 ? 13.559 6.981 -16.205 1.00 98.44 217 LYS A C 1
ATOM 1722 O O . LYS A 1 217 ? 13.872 6.281 -15.248 1.00 98.44 217 LYS A O 1
ATOM 1727 N N . THR A 1 218 ? 13.277 8.277 -16.072 1.00 97.31 218 THR A N 1
ATOM 1728 C CA . THR A 1 218 ? 13.346 8.976 -14.775 1.00 97.31 218 THR A CA 1
ATOM 1729 C C . THR A 1 218 ? 12.272 8.501 -13.792 1.00 97.31 218 THR A C 1
ATOM 1731 O O . THR A 1 218 ? 12.548 8.396 -12.601 1.00 97.31 218 THR A O 1
ATOM 1734 N N . HIS A 1 219 ? 11.078 8.128 -14.264 1.00 96.44 219 HIS A N 1
ATOM 1735 C CA . HIS A 1 219 ? 10.072 7.471 -13.427 1.00 96.44 219 HIS A CA 1
ATOM 1736 C C . HIS A 1 219 ? 10.555 6.105 -12.915 1.00 96.44 219 HIS A C 1
ATOM 1738 O O . HIS A 1 219 ? 10.443 5.831 -11.724 1.00 96.44 219 HIS A O 1
ATOM 1744 N N . ARG A 1 220 ? 11.151 5.266 -13.775 1.00 97.31 220 ARG A N 1
ATOM 1745 C CA . ARG A 1 220 ? 11.747 3.982 -13.362 1.00 97.31 220 ARG A CA 1
ATOM 1746 C C . ARG A 1 220 ? 12.884 4.173 -12.362 1.00 97.31 220 ARG A C 1
ATOM 1748 O O . ARG A 1 220 ? 12.920 3.450 -11.373 1.00 97.31 220 ARG A O 1
ATOM 1755 N N . ALA A 1 221 ? 13.728 5.190 -12.542 1.00 96.44 221 ALA A N 1
ATOM 1756 C CA . ALA A 1 221 ? 14.806 5.509 -11.603 1.00 96.44 221 ALA A CA 1
ATOM 1757 C C . ALA A 1 221 ? 14.297 5.723 -10.167 1.00 96.44 221 ALA A C 1
ATOM 1759 O O . ALA A 1 221 ? 14.959 5.299 -9.219 1.00 96.44 221 ALA A O 1
ATOM 1760 N N . ARG A 1 222 ? 13.108 6.333 -10.009 1.00 93.75 222 ARG A N 1
ATOM 1761 C CA . ARG A 1 222 ? 12.466 6.535 -8.699 1.00 93.75 222 ARG A CA 1
ATOM 1762 C C . ARG A 1 222 ? 12.075 5.225 -8.029 1.00 93.75 222 ARG A C 1
ATOM 1764 O O . ARG A 1 222 ? 12.103 5.171 -6.814 1.00 93.75 222 ARG A O 1
ATOM 1771 N N . ILE A 1 223 ? 11.679 4.216 -8.800 1.00 93.88 223 ILE A N 1
ATOM 1772 C CA . ILE A 1 223 ? 11.143 2.951 -8.281 1.00 93.88 223 ILE A CA 1
ATOM 1773 C C . ILE A 1 223 ? 12.280 1.966 -8.002 1.00 93.88 223 ILE A C 1
ATOM 1775 O O . ILE A 1 223 ? 12.318 1.351 -6.942 1.00 93.88 223 ILE A O 1
ATOM 1779 N N . GLU A 1 224 ? 13.234 1.845 -8.928 1.00 96.31 224 GLU A N 1
ATOM 1780 C CA . GLU A 1 224 ? 14.292 0.825 -8.856 1.00 96.31 224 GLU A CA 1
ATOM 1781 C C . GLU A 1 224 ? 15.339 1.078 -7.767 1.00 96.31 224 GLU A C 1
ATOM 1783 O O . GLU A 1 224 ? 16.121 0.188 -7.451 1.00 96.31 224 GLU A O 1
ATOM 1788 N N . ASN A 1 225 ? 15.340 2.274 -7.177 1.00 91.25 225 ASN A N 1
ATOM 1789 C CA . ASN A 1 225 ? 16.303 2.699 -6.163 1.00 91.25 225 ASN A CA 1
ATOM 1790 C C . ASN A 1 225 ? 15.615 3.165 -4.873 1.00 91.25 225 ASN A C 1
ATOM 1792 O O . ASN A 1 225 ? 16.122 4.056 -4.200 1.00 91.25 225 ASN A O 1
ATOM 1796 N N . MET A 1 226 ? 14.426 2.642 -4.562 1.00 92.19 226 MET A N 1
ATOM 1797 C CA . MET A 1 226 ? 13.635 3.154 -3.439 1.00 92.19 226 MET A CA 1
ATOM 1798 C C . MET A 1 226 ? 13.652 2.268 -2.196 1.00 92.19 226 MET A C 1
ATOM 1800 O O . MET A 1 226 ? 13.609 2.803 -1.096 1.00 92.19 226 MET A O 1
ATOM 1804 N N . LEU A 1 227 ? 13.663 0.940 -2.358 1.00 94.75 227 LEU A N 1
ATOM 1805 C CA . LEU A 1 227 ? 13.440 -0.008 -1.259 1.00 94.75 227 LEU A CA 1
ATOM 1806 C C . LEU A 1 227 ? 14.720 -0.770 -0.905 1.00 94.75 227 LEU A C 1
ATOM 1808 O O . LEU A 1 227 ? 15.026 -1.807 -1.491 1.00 94.75 227 LEU A O 1
ATOM 1812 N N . TYR A 1 228 ? 15.464 -0.245 0.061 1.00 97.12 228 TYR A N 1
ATOM 1813 C CA . TYR A 1 228 ? 16.680 -0.834 0.618 1.00 97.12 228 TYR A CA 1
ATOM 1814 C C . TYR A 1 228 ? 16.427 -1.595 1.925 1.00 97.12 228 TYR A C 1
ATOM 1816 O O . TYR A 1 228 ? 17.223 -2.462 2.286 1.00 97.12 228 TYR A O 1
ATOM 1824 N N . HIS A 1 229 ? 15.350 -1.276 2.647 1.00 97.81 229 HIS A N 1
ATOM 1825 C CA . HIS A 1 229 ? 15.077 -1.792 3.990 1.00 97.81 229 HIS A CA 1
ATOM 1826 C C . HIS A 1 229 ? 13.737 -2.519 4.106 1.00 97.81 229 HIS A C 1
ATOM 1828 O O . HIS A 1 229 ? 13.583 -3.398 4.960 1.00 97.81 229 HIS A O 1
ATOM 1834 N N . LEU A 1 230 ? 12.760 -2.159 3.278 1.00 97.75 230 LEU A N 1
ATOM 1835 C CA . LEU A 1 230 ? 11.475 -2.837 3.196 1.00 97.75 230 LEU A CA 1
ATOM 1836 C C . LEU A 1 230 ? 11.539 -4.052 2.263 1.00 97.75 230 LEU A C 1
ATOM 1838 O O . LEU A 1 230 ? 12.257 -4.038 1.259 1.00 97.75 230 LEU A O 1
ATOM 1842 N N . PRO A 1 231 ? 10.743 -5.099 2.539 1.00 97.56 231 PRO A N 1
ATOM 1843 C CA . PRO A 1 231 ? 10.550 -6.170 1.580 1.00 97.56 231 PRO A CA 1
ATOM 1844 C C . PRO A 1 231 ? 10.024 -5.664 0.238 1.00 97.56 231 PRO A C 1
ATOM 1846 O O . PRO A 1 231 ? 9.140 -4.804 0.205 1.00 97.56 231 PRO A O 1
ATOM 1849 N N . LYS A 1 232 ? 10.485 -6.250 -0.874 1.00 97.75 232 LYS A N 1
ATOM 1850 C CA . LYS A 1 232 ? 10.030 -5.854 -2.222 1.00 97.75 232 LYS A CA 1
ATOM 1851 C C . LYS A 1 232 ? 8.509 -5.941 -2.382 1.00 97.75 232 LYS A C 1
ATOM 1853 O O . LYS A 1 232 ? 7.914 -5.138 -3.092 1.00 97.75 232 LYS A O 1
ATOM 1858 N N . GLN A 1 233 ? 7.877 -6.882 -1.677 1.00 97.44 233 GLN A N 1
ATOM 1859 C CA . GLN A 1 233 ? 6.435 -7.137 -1.673 1.00 97.44 233 GLN A CA 1
ATOM 1860 C C . GLN A 1 233 ? 5.604 -5.967 -1.125 1.00 97.44 233 GLN A C 1
ATOM 1862 O O . GLN A 1 233 ? 4.415 -5.856 -1.437 1.00 97.44 233 GLN A O 1
ATOM 1867 N N . VAL A 1 234 ? 6.215 -5.058 -0.362 1.00 97.38 234 VAL A N 1
ATOM 1868 C CA . VAL A 1 234 ? 5.542 -3.841 0.104 1.00 97.38 234 VAL A CA 1
ATOM 1869 C C . VAL A 1 234 ? 5.138 -2.950 -1.073 1.00 97.38 234 VAL A C 1
ATOM 1871 O O . VAL A 1 234 ? 4.064 -2.354 -1.035 1.00 97.38 234 VAL A O 1
ATOM 1874 N N . TRP A 1 235 ? 5.943 -2.888 -2.141 1.00 97.12 235 TRP A N 1
ATOM 1875 C CA . TRP A 1 235 ? 5.615 -2.090 -3.323 1.00 97.12 235 TRP A CA 1
ATOM 1876 C C . TRP A 1 235 ? 4.287 -2.514 -3.973 1.00 97.12 235 TRP A C 1
ATOM 1878 O O . TRP A 1 235 ? 3.362 -1.696 -3.997 1.00 97.12 235 TRP A O 1
ATOM 1888 N N . PRO A 1 236 ? 4.131 -3.761 -4.468 1.00 97.75 236 PRO A N 1
ATOM 1889 C CA . PRO A 1 236 ? 2.937 -4.122 -5.208 1.00 97.75 236 PRO A CA 1
ATOM 1890 C C . PRO A 1 236 ? 1.707 -4.184 -4.313 1.00 97.75 236 PRO A C 1
ATOM 1892 O O . PRO A 1 236 ? 0.625 -3.856 -4.775 1.00 97.75 236 PRO A O 1
ATOM 1895 N N . THR A 1 237 ? 1.840 -4.505 -3.024 1.00 97.62 237 THR A N 1
ATOM 1896 C CA . THR A 1 237 ? 0.690 -4.479 -2.107 1.00 97.62 237 THR A CA 1
ATOM 1897 C C . THR A 1 237 ? 0.231 -3.049 -1.800 1.00 97.62 237 THR A C 1
ATOM 1899 O O . THR A 1 237 ? -0.968 -2.764 -1.834 1.00 97.62 237 THR A O 1
ATOM 1902 N N . ALA A 1 238 ? 1.153 -2.102 -1.590 1.00 96.88 238 ALA A N 1
ATOM 1903 C CA . ALA A 1 238 ? 0.802 -0.692 -1.413 1.00 96.88 238 ALA A CA 1
ATOM 1904 C C . ALA A 1 238 ? 0.158 -0.094 -2.675 1.00 96.88 238 ALA A C 1
ATOM 1906 O O . ALA A 1 238 ? -0.869 0.587 -2.586 1.00 96.88 238 ALA A O 1
ATOM 1907 N N . MET A 1 239 ? 0.731 -0.368 -3.848 1.00 97.44 239 MET A N 1
ATOM 1908 C CA . MET A 1 239 ? 0.220 0.135 -5.124 1.00 97.44 239 MET A CA 1
ATOM 1909 C C . MET A 1 239 ? -1.089 -0.543 -5.534 1.00 97.44 239 MET A C 1
ATOM 1911 O O . MET A 1 239 ? -1.995 0.138 -6.008 1.00 97.44 239 MET A O 1
ATOM 1915 N N . LEU A 1 240 ? -1.252 -1.845 -5.277 1.00 97.81 240 LEU A N 1
ATOM 1916 C CA . LEU A 1 240 ? -2.517 -2.548 -5.496 1.00 97.81 240 LEU A CA 1
ATOM 1917 C C . LEU A 1 240 ? -3.636 -1.924 -4.667 1.00 97.81 240 LEU A C 1
ATOM 1919 O O . LEU A 1 240 ? -4.681 -1.588 -5.219 1.00 97.81 240 LEU A O 1
ATOM 1923 N N . TYR A 1 241 ? -3.407 -1.700 -3.368 1.00 96.38 241 TYR A N 1
ATOM 1924 C CA . TYR A 1 241 ? -4.384 -1.011 -2.527 1.00 96.38 241 TYR A CA 1
ATOM 1925 C C . TYR A 1 241 ? -4.747 0.358 -3.120 1.00 96.38 241 TYR A C 1
ATOM 1927 O O . TYR A 1 241 ? -5.927 0.680 -3.282 1.00 96.38 241 TYR A O 1
ATOM 1935 N N . TYR A 1 242 ? -3.733 1.159 -3.473 1.00 95.94 242 TYR A N 1
ATOM 1936 C CA . TYR A 1 242 ? -3.933 2.492 -4.035 1.00 95.94 242 TYR A CA 1
ATOM 1937 C C . TYR A 1 242 ? -4.765 2.448 -5.325 1.00 95.94 242 TYR A C 1
ATOM 1939 O O . TYR A 1 242 ? -5.736 3.196 -5.455 1.00 95.94 242 TYR A O 1
ATOM 1947 N N . HIS A 1 243 ? -4.441 1.551 -6.256 1.00 96.94 243 HIS A N 1
ATOM 1948 C CA . HIS A 1 243 ? -5.125 1.440 -7.542 1.00 96.94 243 HIS A CA 1
ATOM 1949 C C . HIS A 1 243 ? -6.530 0.852 -7.443 1.00 96.94 243 HIS A C 1
ATOM 1951 O O . HIS A 1 243 ? -7.412 1.312 -8.164 1.00 96.94 243 HIS A O 1
ATOM 1957 N N . VAL A 1 244 ? -6.788 -0.087 -6.528 1.00 96.88 244 VAL A N 1
ATOM 1958 C CA . VAL A 1 244 ? -8.152 -0.582 -6.272 1.00 96.88 244 VAL A CA 1
ATOM 1959 C C . VAL A 1 244 ? -9.038 0.555 -5.777 1.00 96.88 244 VAL A C 1
ATOM 1961 O O . VAL A 1 244 ? -10.124 0.785 -6.307 1.00 96.88 244 VAL A O 1
ATOM 1964 N N . MET A 1 245 ? -8.569 1.319 -4.794 1.00 94.50 245 MET A N 1
ATOM 1965 C CA . MET A 1 245 ? -9.366 2.395 -4.210 1.00 94.50 245 MET A CA 1
ATOM 1966 C C . MET A 1 245 ? -9.491 3.612 -5.143 1.00 94.50 245 MET A C 1
ATOM 1968 O O . MET A 1 245 ? -10.540 4.252 -5.152 1.00 94.50 245 MET A O 1
ATOM 1972 N N . THR A 1 246 ? -8.483 3.911 -5.970 1.00 93.25 246 THR A N 1
ATOM 1973 C CA . THR A 1 246 ? -8.567 4.970 -7.002 1.00 93.25 246 THR A CA 1
ATOM 1974 C C . THR A 1 246 ? -9.162 4.501 -8.331 1.00 93.25 246 THR A C 1
ATOM 1976 O O . THR A 1 246 ? -9.371 5.323 -9.221 1.00 93.25 246 THR A O 1
ATOM 1979 N N . ARG A 1 247 ? -9.500 3.209 -8.451 1.00 93.81 247 ARG A N 1
ATOM 1980 C CA . ARG A 1 247 ? -10.137 2.586 -9.623 1.00 93.81 247 ARG A CA 1
ATOM 1981 C C . ARG A 1 247 ? -9.304 2.716 -10.906 1.00 93.81 247 ARG A C 1
ATOM 1983 O O . ARG A 1 247 ? -9.823 3.064 -11.965 1.00 93.81 247 ARG A O 1
ATOM 1990 N N . LEU A 1 248 ? -8.005 2.434 -10.799 1.00 95.06 248 LEU A N 1
ATOM 1991 C CA . LEU A 1 248 ? -7.048 2.472 -11.909 1.00 95.06 248 LEU A CA 1
ATOM 1992 C C . LEU A 1 248 ? -6.776 1.057 -12.437 1.00 95.06 248 LEU A C 1
ATOM 1994 O O . LEU A 1 248 ? -6.002 0.304 -11.849 1.00 95.06 248 LEU A O 1
ATOM 1998 N N . ALA A 1 249 ? -7.419 0.716 -13.554 1.00 94.62 249 ALA A N 1
ATOM 1999 C CA . ALA A 1 249 ? -7.467 -0.629 -14.129 1.00 94.62 249 ALA A CA 1
ATOM 2000 C C . ALA A 1 249 ? -6.084 -1.249 -14.392 1.00 94.62 249 ALA A C 1
ATOM 2002 O O . ALA A 1 249 ? -5.769 -2.322 -13.876 1.00 94.62 249 ALA A O 1
ATOM 2003 N N . GLU A 1 250 ? -5.229 -0.557 -15.143 1.00 95.44 250 GLU A N 1
ATOM 2004 C CA . GLU A 1 250 ? -3.912 -1.069 -15.532 1.00 95.44 250 GLU A CA 1
ATOM 2005 C C . GLU A 1 250 ? -2.999 -1.261 -14.317 1.00 95.44 250 GLU A C 1
ATOM 2007 O O . GLU A 1 250 ? -2.247 -2.234 -14.244 1.00 95.44 250 GLU A O 1
ATOM 2012 N N . GLY A 1 251 ? -3.119 -0.368 -13.331 1.00 97.06 251 GLY A N 1
ATOM 2013 C CA . GLY A 1 251 ? -2.391 -0.457 -12.071 1.00 97.06 251 GLY A CA 1
ATOM 2014 C C . GLY A 1 251 ? -2.832 -1.646 -11.214 1.00 97.06 251 GLY A C 1
ATOM 2015 O O . GLY A 1 251 ? -1.996 -2.259 -10.550 1.00 97.06 251 GLY A O 1
ATOM 2016 N N . ILE A 1 252 ? -4.117 -2.022 -11.251 1.00 98.19 252 ILE A N 1
ATOM 2017 C CA . ILE A 1 252 ? -4.607 -3.241 -10.590 1.00 98.19 252 ILE A CA 1
ATOM 2018 C C . ILE A 1 252 ? -3.940 -4.470 -11.216 1.00 98.19 252 ILE A C 1
ATOM 2020 O O . ILE A 1 252 ? -3.342 -5.261 -10.488 1.00 98.19 252 ILE A O 1
ATOM 2024 N N . ARG A 1 253 ? -3.986 -4.613 -12.549 1.00 98.25 253 ARG A N 1
ATOM 2025 C CA . ARG A 1 253 ? -3.404 -5.779 -13.237 1.00 98.25 253 ARG A CA 1
ATOM 2026 C C . ARG A 1 253 ? -1.908 -5.913 -12.971 1.00 98.25 253 ARG A C 1
ATOM 2028 O O . ARG A 1 253 ? -1.456 -6.980 -12.557 1.00 98.25 253 ARG A O 1
ATOM 2035 N N . GLU A 1 254 ? -1.151 -4.834 -13.166 1.00 98.44 254 GLU A N 1
ATOM 2036 C CA . GLU A 1 254 ? 0.302 -4.833 -12.967 1.00 98.44 254 GLU A CA 1
ATOM 2037 C C . GLU A 1 254 ? 0.673 -5.268 -11.546 1.00 98.44 254 GLU A C 1
ATOM 2039 O O . GLU A 1 254 ? 1.536 -6.126 -11.365 1.00 98.44 254 GLU A O 1
ATOM 2044 N N . ASN A 1 255 ? -0.013 -4.742 -10.528 1.00 98.50 255 ASN A N 1
ATOM 2045 C CA . ASN A 1 255 ? 0.342 -5.040 -9.144 1.00 98.50 255 ASN A CA 1
ATOM 2046 C C . ASN A 1 255 ? -0.164 -6.404 -8.658 1.00 98.50 255 ASN A C 1
ATOM 2048 O O . ASN A 1 255 ? 0.495 -7.002 -7.810 1.00 98.50 255 ASN A O 1
ATOM 2052 N N . VAL A 1 256 ? -1.248 -6.951 -9.220 1.00 98.56 256 VAL A N 1
ATOM 2053 C CA . VAL A 1 256 ? -1.621 -8.360 -8.990 1.00 98.56 256 VAL A CA 1
ATOM 2054 C C . VAL A 1 256 ? -0.562 -9.297 -9.579 1.00 98.56 256 VAL A C 1
ATOM 2056 O O . VAL A 1 256 ? -0.113 -10.221 -8.897 1.00 98.56 256 VAL A O 1
ATOM 2059 N N . LEU A 1 257 ? -0.102 -9.036 -10.808 1.00 98.50 257 LEU A N 1
ATOM 2060 C CA . LEU A 1 257 ? 0.962 -9.829 -11.428 1.00 98.50 257 LEU A CA 1
ATOM 2061 C C . LEU A 1 257 ? 2.286 -9.715 -10.657 1.00 98.50 257 LEU A C 1
ATOM 2063 O O . LEU A 1 257 ? 2.950 -10.728 -10.450 1.00 98.50 257 LEU A O 1
ATOM 2067 N N . LEU A 1 258 ? 2.653 -8.520 -10.178 1.00 98.38 258 LEU A N 1
ATOM 2068 C CA . LEU A 1 258 ? 3.835 -8.332 -9.329 1.00 98.38 258 LEU A CA 1
ATOM 2069 C C . LEU A 1 258 ? 3.702 -9.048 -7.980 1.00 98.38 258 LEU A C 1
ATOM 2071 O O . LEU A 1 258 ? 4.666 -9.669 -7.538 1.00 98.38 258 LEU A O 1
ATOM 2075 N N . CYS A 1 259 ? 2.526 -9.010 -7.341 1.00 98.06 259 CYS A N 1
ATOM 2076 C CA . CYS A 1 259 ? 2.271 -9.782 -6.121 1.00 98.06 259 CYS A CA 1
ATOM 2077 C C . CYS A 1 259 ? 2.560 -11.272 -6.360 1.00 98.06 259 CYS A C 1
ATOM 2079 O O . CYS A 1 259 ? 3.343 -11.869 -5.623 1.00 98.06 259 CYS A O 1
ATOM 2081 N N . LYS A 1 260 ? 2.019 -11.841 -7.446 1.00 97.75 260 LYS A N 1
ATOM 2082 C CA . LYS A 1 260 ? 2.262 -13.236 -7.840 1.00 97.75 260 LYS A CA 1
ATOM 2083 C C . LYS A 1 260 ? 3.736 -13.516 -8.138 1.00 97.75 260 LYS A C 1
ATOM 2085 O O . LYS A 1 260 ? 4.292 -14.486 -7.631 1.00 97.75 260 LYS A O 1
ATOM 2090 N N . ALA A 1 261 ? 4.382 -12.662 -8.929 1.00 97.50 261 ALA A N 1
ATOM 2091 C CA . ALA A 1 261 ? 5.779 -12.820 -9.329 1.00 97.50 261 ALA A CA 1
ATOM 2092 C C . ALA A 1 261 ? 6.760 -12.736 -8.150 1.00 97.50 261 ALA A C 1
ATOM 2094 O O . ALA A 1 261 ? 7.810 -13.376 -8.166 1.00 97.50 261 ALA A O 1
ATOM 2095 N N . TRP A 1 262 ? 6.437 -11.941 -7.129 1.00 97.50 262 TRP A N 1
ATOM 2096 C CA . TRP A 1 262 ? 7.300 -11.707 -5.968 1.00 97.50 262 TRP A CA 1
ATOM 2097 C C . TRP A 1 262 ? 6.903 -12.515 -4.732 1.00 97.50 262 TRP A C 1
ATOM 2099 O O . TRP A 1 262 ? 7.396 -12.233 -3.638 1.00 97.50 262 TRP A O 1
ATOM 2109 N N . GLY A 1 263 ? 6.059 -13.536 -4.900 1.00 95.94 263 GLY A N 1
ATOM 2110 C CA . GLY A 1 263 ? 5.741 -14.497 -3.845 1.00 95.94 263 GLY A CA 1
ATOM 2111 C C . GLY A 1 263 ? 4.846 -13.940 -2.737 1.00 95.94 263 GLY A C 1
ATOM 2112 O O . GLY A 1 263 ? 4.845 -14.472 -1.632 1.00 95.94 263 GLY A O 1
ATOM 2113 N N . VAL A 1 264 ? 4.084 -12.874 -3.000 1.00 95.69 264 VAL A N 1
ATOM 2114 C CA . VAL A 1 264 ? 2.940 -12.539 -2.141 1.00 95.69 264 VAL A CA 1
ATOM 2115 C C . VAL A 1 264 ? 1.923 -13.663 -2.304 1.00 95.69 264 VAL A C 1
ATOM 2117 O O . VAL A 1 264 ? 1.686 -14.109 -3.423 1.00 95.69 264 VAL A O 1
ATOM 2120 N N . THR A 1 265 ? 1.325 -14.150 -1.221 1.00 94.38 265 THR A N 1
ATOM 2121 C CA . THR A 1 265 ? 0.320 -15.210 -1.348 1.00 94.38 265 THR A CA 1
ATOM 2122 C C . THR A 1 265 ? -0.951 -14.667 -2.006 1.00 94.38 265 THR A C 1
ATOM 2124 O O . THR A 1 265 ? -1.263 -13.468 -1.961 1.00 94.38 265 THR A O 1
ATOM 2127 N N . ARG A 1 266 ? -1.732 -15.561 -2.603 1.00 94.62 266 ARG A N 1
ATOM 2128 C CA . ARG A 1 266 ? -3.064 -15.276 -3.127 1.00 94.62 266 ARG A CA 1
ATOM 2129 C C . ARG A 1 266 ? -3.952 -14.683 -2.035 1.00 94.62 266 ARG A C 1
ATOM 2131 O O . ARG A 1 266 ? -4.657 -13.709 -2.291 1.00 94.62 266 ARG A O 1
ATOM 2138 N N . THR A 1 267 ? -3.894 -15.241 -0.826 1.00 91.00 267 THR A N 1
ATOM 2139 C CA . THR A 1 267 ? -4.656 -14.756 0.336 1.00 91.00 267 THR A CA 1
ATOM 2140 C C . THR A 1 267 ? -4.247 -13.334 0.714 1.00 91.00 267 THR A C 1
ATOM 2142 O O . THR A 1 267 ? -5.106 -12.465 0.791 1.00 91.00 267 THR A O 1
ATOM 2145 N N . ASP A 1 268 ? -2.950 -13.046 0.825 1.00 91.69 268 ASP A N 1
ATOM 2146 C CA . ASP A 1 268 ? -2.441 -11.710 1.173 1.00 91.69 268 ASP A CA 1
ATOM 2147 C C . ASP A 1 268 ? -2.809 -10.651 0.128 1.00 91.69 268 ASP A C 1
ATOM 2149 O O . ASP A 1 268 ? -3.087 -9.489 0.446 1.00 91.69 268 ASP A O 1
ATOM 2153 N N . THR A 1 269 ? -2.817 -11.057 -1.141 1.00 94.88 269 THR A N 1
ATOM 2154 C CA . THR A 1 269 ? -3.226 -10.200 -2.256 1.00 94.88 269 THR A CA 1
ATOM 2155 C C . THR A 1 269 ? -4.723 -9.891 -2.182 1.00 94.88 269 THR A C 1
ATOM 2157 O O . THR A 1 269 ? -5.124 -8.735 -2.332 1.00 94.88 269 THR A O 1
ATOM 2160 N N . LEU A 1 270 ? -5.557 -10.898 -1.900 1.00 93.50 270 LEU A N 1
ATOM 2161 C CA . LEU A 1 270 ? -6.998 -10.723 -1.698 1.00 93.50 270 LEU A CA 1
ATOM 2162 C C . LEU A 1 270 ? -7.310 -9.896 -0.448 1.00 93.50 270 LEU A C 1
ATOM 2164 O O . LEU A 1 270 ? -8.202 -9.054 -0.504 1.00 93.50 270 LEU A O 1
ATOM 2168 N N . ASP A 1 271 ? -6.551 -10.058 0.634 1.00 91.50 271 ASP A N 1
ATOM 2169 C CA . ASP A 1 271 ? -6.679 -9.238 1.839 1.00 91.50 271 ASP A CA 1
ATOM 2170 C C . ASP A 1 271 ? -6.339 -7.770 1.548 1.00 91.50 271 ASP A C 1
ATOM 2172 O O . ASP A 1 271 ? -7.043 -6.864 1.994 1.00 91.50 271 ASP A O 1
ATOM 2176 N N . THR A 1 272 ? -5.302 -7.519 0.741 1.00 94.25 272 THR A N 1
ATOM 2177 C CA . THR A 1 272 ? -4.936 -6.169 0.281 1.00 94.25 272 THR A CA 1
ATOM 2178 C C . THR A 1 272 ? -6.076 -5.527 -0.513 1.00 94.25 272 THR A C 1
ATOM 2180 O O . THR A 1 272 ? -6.437 -4.373 -0.263 1.00 94.25 272 THR A O 1
ATOM 2183 N N . ILE A 1 273 ? -6.676 -6.281 -1.442 1.00 95.19 273 ILE A N 1
ATOM 2184 C CA . ILE A 1 273 ? -7.846 -5.839 -2.212 1.00 95.19 273 ILE A CA 1
ATOM 2185 C C . ILE A 1 273 ? -9.016 -5.571 -1.267 1.00 95.19 273 ILE A C 1
ATOM 2187 O O . ILE A 1 273 ? -9.569 -4.476 -1.296 1.00 95.19 273 ILE A O 1
ATOM 2191 N N . GLY A 1 274 ? -9.358 -6.526 -0.398 1.00 93.06 274 GLY A N 1
ATOM 2192 C CA . GLY A 1 274 ? -10.447 -6.420 0.570 1.00 93.06 274 GLY A CA 1
ATOM 2193 C C . GLY A 1 274 ? -10.315 -5.183 1.451 1.00 93.06 274 GLY A C 1
ATOM 2194 O O . GLY A 1 274 ? -11.282 -4.441 1.616 1.00 93.06 274 GLY A O 1
ATOM 2195 N N . ASN A 1 275 ? -9.106 -4.892 1.936 1.00 91.94 275 ASN A N 1
ATOM 2196 C CA . ASN A 1 275 ? -8.829 -3.678 2.695 1.00 91.94 275 ASN A CA 1
ATOM 2197 C C . ASN A 1 275 ? -9.108 -2.409 1.876 1.00 91.94 275 ASN A C 1
ATOM 2199 O O . ASN A 1 275 ? -9.743 -1.477 2.369 1.00 91.94 275 ASN A O 1
ATOM 2203 N N . ALA A 1 276 ? -8.706 -2.383 0.603 1.00 94.25 276 ALA A N 1
ATOM 2204 C CA . ALA A 1 276 ? -8.986 -1.262 -0.291 1.00 94.25 276 ALA A CA 1
ATOM 2205 C C . ALA A 1 276 ? -10.487 -1.097 -0.595 1.00 94.25 276 ALA A C 1
ATOM 2207 O O . ALA A 1 276 ? -10.952 0.032 -0.783 1.00 94.25 276 ALA A O 1
ATOM 2208 N N . LEU A 1 277 ? -11.274 -2.182 -0.575 1.00 93.75 277 LEU A N 1
ATOM 2209 C CA . LEU A 1 277 ? -12.733 -2.134 -0.757 1.00 93.75 277 LEU A CA 1
ATOM 2210 C C . LEU A 1 277 ? -13.461 -1.411 0.386 1.00 93.75 277 LEU A C 1
ATOM 2212 O O . LEU A 1 277 ? -14.622 -1.039 0.205 1.00 93.75 277 LEU A O 1
ATOM 2216 N N . VAL A 1 278 ? -12.808 -1.138 1.526 1.00 90.56 278 VAL A N 1
ATOM 2217 C CA . VAL A 1 278 ? -13.367 -0.250 2.565 1.00 90.56 278 VAL A CA 1
ATOM 2218 C C . VAL A 1 278 ? -13.728 1.119 1.977 1.00 90.56 278 VAL A C 1
ATOM 2220 O O . VAL A 1 278 ? -14.768 1.682 2.314 1.00 90.56 278 VAL A O 1
ATOM 2223 N N . TYR A 1 279 ? -12.919 1.613 1.035 1.00 87.06 279 TYR A N 1
ATOM 2224 C CA . TYR A 1 279 ? -13.146 2.878 0.333 1.00 87.06 279 TYR A CA 1
ATOM 2225 C C . TYR A 1 279 ? -13.599 2.685 -1.114 1.00 87.06 279 TYR A C 1
ATOM 2227 O O . TYR A 1 279 ? -14.485 3.398 -1.576 1.00 87.06 279 TYR A O 1
ATOM 2235 N N . GLY A 1 280 ? -13.016 1.715 -1.825 1.00 85.62 280 GLY A N 1
ATOM 2236 C CA . GLY A 1 280 ? -13.331 1.442 -3.229 1.00 85.62 280 GLY A CA 1
ATOM 2237 C C . GLY A 1 280 ? -14.752 0.916 -3.457 1.00 85.62 280 GLY A C 1
ATOM 2238 O O . GLY A 1 280 ? -15.294 1.123 -4.549 1.00 85.62 280 GLY A O 1
ATOM 2239 N N . GLN A 1 281 ? -15.346 0.311 -2.415 1.00 90.69 281 GLN A N 1
ATOM 2240 C CA . GLN A 1 281 ? -16.648 -0.366 -2.418 1.00 90.69 281 GLN A CA 1
ATOM 2241 C C . GLN A 1 281 ? -16.714 -1.524 -3.434 1.00 90.69 281 GLN A C 1
ATOM 2243 O O . GLN A 1 281 ? -15.728 -1.852 -4.095 1.00 90.69 281 GLN A O 1
ATOM 2248 N N . MET A 1 282 ? -17.856 -2.210 -3.526 1.00 92.06 282 MET A N 1
ATOM 2249 C CA . MET A 1 282 ? -18.001 -3.438 -4.329 1.00 92.06 282 MET A CA 1
ATOM 2250 C C . MET A 1 282 ? -17.804 -3.217 -5.838 1.00 92.06 282 MET A C 1
ATOM 2252 O O . MET A 1 282 ? -17.458 -4.146 -6.569 1.00 92.06 282 MET A O 1
ATOM 2256 N N . GLU A 1 283 ? -17.956 -1.988 -6.329 1.00 92.88 283 GLU A N 1
ATOM 2257 C CA . GLU A 1 283 ? -17.676 -1.646 -7.724 1.00 92.88 283 GLU A CA 1
ATOM 2258 C C . GLU A 1 283 ? -16.192 -1.837 -8.060 1.00 92.88 283 GLU A C 1
ATOM 2260 O O . GLU A 1 283 ? -15.860 -2.302 -9.152 1.00 92.88 283 GLU A O 1
ATOM 2265 N N . ALA A 1 284 ? -15.292 -1.550 -7.113 1.00 94.75 284 ALA A N 1
ATOM 2266 C CA . ALA A 1 284 ? -13.868 -1.808 -7.297 1.00 94.75 284 ALA A CA 1
ATOM 2267 C C . ALA A 1 284 ? -13.573 -3.317 -7.388 1.00 94.75 284 ALA A C 1
ATOM 2269 O O . ALA A 1 284 ? -12.701 -3.714 -8.156 1.00 94.75 284 ALA A O 1
ATOM 2270 N N . ALA A 1 285 ? -14.345 -4.174 -6.709 1.00 94.88 285 ALA A N 1
ATOM 2271 C CA . ALA A 1 285 ? -14.218 -5.628 -6.856 1.00 94.88 285 ALA A CA 1
ATOM 2272 C C . ALA A 1 285 ? -14.590 -6.101 -8.273 1.00 94.88 285 ALA A C 1
ATOM 2274 O O . ALA A 1 285 ? -13.917 -6.962 -8.835 1.00 94.88 285 ALA A O 1
ATOM 2275 N N . SER A 1 286 ? -15.609 -5.490 -8.891 1.00 95.88 286 SER A N 1
ATOM 2276 C CA . SER A 1 286 ? -15.966 -5.775 -10.292 1.00 95.88 286 SER A CA 1
ATOM 2277 C C . SER A 1 286 ? -14.840 -5.387 -11.256 1.00 95.88 286 SER A C 1
ATOM 2279 O O . SER A 1 286 ? -14.575 -6.097 -12.226 1.00 95.88 286 SER A O 1
ATOM 2281 N N . MET A 1 287 ? -14.140 -4.284 -10.974 1.00 96.38 287 MET A N 1
ATOM 2282 C CA . MET A 1 287 ? -12.958 -3.879 -11.735 1.00 96.38 287 MET A CA 1
ATOM 2283 C C . MET A 1 287 ? -11.800 -4.863 -11.546 1.00 96.38 287 MET A C 1
ATOM 2285 O O . MET A 1 287 ? -11.208 -5.285 -12.532 1.00 96.38 287 MET A O 1
ATOM 2289 N N . VAL A 1 288 ? -11.519 -5.296 -10.315 1.00 97.38 288 VAL A N 1
ATOM 2290 C CA . VAL A 1 288 ? -10.496 -6.322 -10.047 1.00 97.38 288 VAL A CA 1
ATOM 2291 C C . VAL A 1 288 ? -10.781 -7.603 -10.829 1.00 97.38 288 VAL A C 1
ATOM 2293 O O . VAL A 1 288 ? -9.887 -8.110 -11.502 1.00 97.38 288 VAL A O 1
ATOM 2296 N N . GLN A 1 289 ? -12.026 -8.090 -10.806 1.00 97.19 289 GLN A N 1
ATOM 2297 C CA . GLN A 1 289 ? -12.423 -9.272 -11.573 1.00 97.19 289 GLN A CA 1
ATOM 2298 C C . GLN A 1 289 ? -12.170 -9.092 -13.075 1.00 97.19 289 GLN A C 1
ATOM 2300 O O . GLN A 1 289 ? -11.692 -10.015 -13.729 1.00 97.19 289 GLN A O 1
ATOM 2305 N N . LYS A 1 290 ? -12.493 -7.918 -13.627 1.00 97.50 290 LYS A N 1
ATOM 2306 C CA . LYS A 1 290 ? -12.313 -7.629 -15.054 1.00 97.50 290 LYS A CA 1
ATOM 2307 C C . LYS A 1 290 ? -10.840 -7.567 -15.461 1.00 97.50 290 LYS A C 1
ATOM 2309 O O . LYS A 1 290 ? -10.497 -8.062 -16.528 1.00 97.50 290 LYS A O 1
ATOM 2314 N N . GLU A 1 291 ? -10.002 -6.929 -14.649 1.00 97.38 291 GLU A N 1
ATOM 2315 C CA . GLU A 1 291 ? -8.623 -6.595 -15.029 1.00 97.38 291 GLU A CA 1
ATOM 2316 C C . GLU A 1 291 ? -7.598 -7.662 -14.623 1.00 97.38 291 GLU A C 1
ATOM 2318 O O . GLU A 1 291 ? -6.539 -7.763 -15.243 1.00 97.38 291 GLU A O 1
ATOM 2323 N N . ALA A 1 292 ? -7.886 -8.441 -13.578 1.00 97.62 292 ALA A N 1
ATOM 2324 C CA . ALA A 1 292 ? -6.944 -9.407 -13.016 1.00 97.62 292 ALA A CA 1
ATOM 2325 C C . ALA A 1 292 ? -7.590 -10.721 -12.543 1.00 97.62 292 ALA A C 1
ATOM 2327 O O . ALA A 1 292 ? -6.904 -11.543 -11.936 1.00 97.62 292 ALA A O 1
ATOM 2328 N N . GLY A 1 293 ? -8.889 -10.940 -12.790 1.00 97.19 293 GLY A N 1
ATOM 2329 C CA . GLY A 1 293 ? -9.580 -12.173 -12.393 1.00 97.19 293 GLY A CA 1
ATOM 2330 C C . GLY A 1 293 ? -8.929 -13.430 -12.975 1.00 97.19 293 GLY A C 1
ATOM 2331 O O . GLY A 1 293 ? -8.737 -14.407 -12.258 1.00 97.19 293 GLY A O 1
ATOM 2332 N N . ASP A 1 294 ? -8.473 -13.349 -14.228 1.00 97.12 294 ASP A N 1
ATOM 2333 C CA . ASP A 1 294 ? -7.729 -14.406 -14.921 1.00 97.12 294 ASP A CA 1
ATOM 2334 C C . ASP A 1 294 ? -6.426 -14.793 -14.207 1.00 97.12 294 ASP A C 1
ATOM 2336 O O . ASP A 1 294 ? -6.002 -15.943 -14.266 1.00 97.12 294 ASP A O 1
ATOM 2340 N N . VAL A 1 295 ? -5.785 -13.853 -13.506 1.00 96.88 295 VAL A N 1
ATOM 2341 C CA . VAL A 1 295 ? -4.532 -14.112 -12.782 1.00 96.88 295 VAL A CA 1
ATOM 2342 C C . VAL A 1 295 ? -4.779 -14.935 -11.518 1.00 96.88 295 VAL A C 1
ATOM 2344 O O . VAL A 1 295 ? -3.916 -15.732 -11.129 1.00 96.88 295 VAL A O 1
ATOM 2347 N N . PHE A 1 296 ? -5.941 -14.738 -10.882 1.00 95.88 296 PHE A N 1
ATOM 2348 C CA . PHE A 1 296 ? -6.380 -15.494 -9.708 1.00 95.88 296 PHE A CA 1
ATOM 2349 C C . PHE A 1 296 ? -6.849 -16.906 -10.064 1.00 95.88 296 PHE A C 1
ATOM 2351 O O . PHE A 1 296 ? -6.707 -17.810 -9.232 1.00 95.88 296 PHE A O 1
ATOM 2358 N N . ASP A 1 297 ? -7.362 -17.100 -11.278 1.00 92.19 297 ASP A N 1
ATOM 2359 C CA . ASP A 1 297 ? -7.706 -18.412 -11.815 1.00 92.19 297 ASP A CA 1
ATOM 2360 C C . ASP A 1 297 ? -6.417 -19.236 -12.007 1.00 92.19 297 ASP A C 1
ATOM 2362 O O . ASP A 1 297 ? -5.577 -18.960 -12.860 1.00 92.19 297 ASP A O 1
ATOM 2366 N N . GLY A 1 298 ? -6.212 -20.248 -11.158 1.00 83.44 298 GLY A N 1
ATOM 2367 C CA . GLY A 1 298 ? -5.000 -21.080 -11.184 1.00 83.44 298 GLY A CA 1
ATOM 2368 C C . GLY A 1 298 ? -3.783 -20.481 -10.467 1.00 83.44 298 GLY A C 1
ATOM 2369 O O . GLY A 1 298 ? -2.659 -20.940 -10.673 1.00 83.44 298 GLY A O 1
ATOM 2370 N N . TRP A 1 299 ? -3.966 -19.461 -9.620 1.00 95.19 299 TRP A N 1
ATOM 2371 C CA . TRP A 1 299 ? -2.912 -19.030 -8.698 1.00 95.19 299 TRP A CA 1
ATOM 2372 C C . TRP A 1 299 ? -2.774 -20.022 -7.539 1.00 95.19 299 TRP A C 1
ATOM 2374 O O . TRP A 1 299 ? -3.558 -20.006 -6.591 1.00 95.19 299 TRP A O 1
ATOM 2384 N N . GLU A 1 300 ? -1.738 -20.855 -7.611 1.00 92.44 300 GLU A N 1
ATOM 2385 C CA . GLU A 1 300 ? -1.265 -21.677 -6.497 1.00 92.44 300 GLU A CA 1
ATOM 2386 C C . GLU A 1 300 ? -0.159 -20.944 -5.732 1.00 92.44 300 GLU A C 1
ATOM 2388 O O . GLU A 1 300 ? 0.779 -20.415 -6.336 1.00 92.44 300 GLU A O 1
ATOM 2393 N N . ASP A 1 301 ? -0.282 -20.883 -4.407 1.00 86.75 301 ASP A N 1
ATOM 2394 C CA . ASP A 1 301 ? 0.739 -20.269 -3.562 1.00 86.75 301 ASP A CA 1
ATOM 2395 C C . ASP A 1 301 ? 2.059 -21.041 -3.670 1.00 86.75 301 ASP A C 1
ATOM 2397 O O . ASP A 1 301 ? 2.086 -22.275 -3.625 1.00 86.75 301 ASP A O 1
ATOM 2401 N N . GLN A 1 302 ? 3.162 -20.303 -3.818 1.00 76.19 302 GLN A N 1
ATOM 2402 C CA . GLN A 1 302 ? 4.500 -20.888 -3.805 1.00 76.19 302 GLN A CA 1
ATOM 2403 C C . GLN A 1 302 ? 4.770 -21.431 -2.395 1.00 76.19 302 GLN A C 1
ATOM 2405 O O . GLN A 1 302 ? 4.654 -20.692 -1.417 1.00 76.19 302 GLN A O 1
ATOM 2410 N N . LYS A 1 303 ? 5.059 -22.734 -2.301 1.00 56.84 303 LYS A N 1
ATOM 2411 C CA . LYS A 1 303 ? 5.414 -23.413 -1.047 1.00 56.84 303 LYS A CA 1
ATOM 2412 C C . LYS A 1 303 ? 6.842 -23.114 -0.619 1.00 56.84 303 LYS A C 1
ATOM 2414 O O . LYS A 1 303 ? 7.709 -23.051 -1.519 1.00 56.84 303 LYS A O 1
#

Sequence (303 aa):
MAEISTKDLRRLSGGFDPSQGNWMHRGLDLSAPTQITQAEIDAFSGHYSTQFGLPLQGLNWWLDKNPEVLKRYRLYCSLTLRVEPAVMGGGTLAYYMLMGYVQGARYVMHSFLNDGLSKAQALEMIAIAFVHAGPRGMETIVEAMEGLDFPENPEVSAKFPAGWSVDLDAFRSGLDFSDPWLSDKEKSLLYDWYLRTIGEIPPYVRFMVEHRPSLLKTHRARIENMLYHLPKQVWPTAMLYYHVMTRLAEGIRENVLLCKAWGVTRTDTLDTIGNALVYGQMEAASMVQKEAGDVFDGWEDQK

Foldseek 3Di:
DDDDDLVNLCVVLQVPDVVVPDQGGQQDRLVCLQDDDPRSLVSNQVSCCVQQVDGPVVLNVCCVPPSSVSSVLVVLLSVLADSGDALDCLLVLLVCLLVLPLCSNLSSLSVCQVLAAAPLRSVLSLLLSCLRRPPSSVVSNVSSCVPPDGHNGGPDHGDDDPLFDDDLPLLDLPDDVPDLDQDPVNLVSNQVSCCVQQVDDQPVSVVCCVPPVSVVSVSSVSLSPRTRDGGPLNNLLSQCLNCLLVVPLSSVQSSLSNCLSSQNAPVNSVSSNSNSCSRSPCVSVVSNCVRCVVVSVPRDHDD

Organism: NCBI:txid2217664

Secondary structure (DSSP, 8-state):
-PPPPHHHHHHHTTT-BGGGTB-EETTEETT-TT---HHHHHHHHHHHHHHHSS--HHHHHHHHH-HHHHHHHHHHHHHTS-SS-----HHHHHHHHHHT-HHHHHHHHHHHHHTT--HHHHHHHHHHHHHHHHHHHHHHHHHHTTT----SS-SS-----TT----SGGG-----TTSS---HHHHHHHHHHHHHHHSS--HHHHHHHHH-HHHHHHHHHHHHTS-SSS-TTHHHHHHHHHHHHHT-HHHHHHHHHHHHHTT--HHHHHHHHHHHHHHHHHHHHHHHHHHHHHHHTT-PPP-

pLDDT: mean 91.79, std 11.2, range [38.06, 98.75]

Radius of gyration: 20.51 Å; chains: 1; bounding box: 53×43×56 Å